Protein AF-A0A519K6U5-F1 (afdb_monomer)

Foldseek 3Di:
DPQWFKFFAWKFKDKDWDDQDDDDLQVVLCVLLVHGDPLDDPQLSQQSNRLSRGCPPHADPQQAEEEEEEQQAPVQLVCVQPVCCVVPVDHGDPSSVVRPPRQVSQVSNSVSRNHPHHGHYFHDNPDRQLVSVQVVSVCCRVVVGFKYKGKYWDAQHPPNVVSCVVVVHDPPPIDMTMMIITIMGTNDPHPDTDDDRDDDPDPVRVVVVVD

Sequence (211 aa):
MSMTEVSIRAIGDYYAPVDDTPPDLRALLTAETGKPVRRIGRFIQSALIGAARCVGSETPPAETAVYMTSRRGDLEVTLEVMEPLFKHGEPPKPLSFINTVSNAACFYVARHFGLHGRSCFLSNTHFSFEAALQLALLDIETGQVRSALVGSVDIATGPLDVHRRRLELEEGTPVAEASHWVWLEAGADGASTLKAVNFFADRAALSVWLA

Nearest PDB structures (foldseek):
  2alm-assembly1_A-2  TM=7.695E-01  e=2.620E-08  Streptococcus pneumoniae
  2rjt-assembly2_C  TM=7.602E-01  e=4.392E-08  Streptococcus pneumoniae
  4v8l-assembly1_C  TM=6.221E-01  e=9.318E-06  Mycolicibacterium smegmatis
  4v8v-assembly1_A  TM=6.221E-01  e=1.131E-05  Mycobacterium tuberculosis
  4v8w-assembly1_D  TM=6.221E-01  e=1.287E-05  Mycobacterium tuberculosis

Radius of gyration: 18.36 Å; Cα contacts (8 Å, |Δi|>4): 399; chains: 1; bounding box: 39×34×55 Å

Mean predicted aligned error: 4.13 Å

Solvent-accessible surface area (backbone atoms only — not comparable to full-atom values): 11762 Å² total; per-residue (Å²): 131,84,77,55,52,37,12,40,70,34,59,20,63,40,78,44,78,45,67,100,63,76,82,80,54,68,67,57,33,23,68,56,64,74,46,85,84,76,99,70,56,67,59,43,45,40,45,42,36,5,46,30,50,24,50,55,91,61,79,72,60,45,57,28,20,37,36,35,19,20,64,78,53,49,55,56,49,38,47,66,39,48,48,45,34,73,77,68,70,41,80,61,54,70,70,55,53,64,52,45,45,60,49,40,43,46,51,52,45,28,60,72,68,57,37,74,31,60,75,45,62,45,69,28,91,67,63,28,51,56,55,43,50,39,51,53,49,52,34,36,50,71,64,77,35,57,31,34,41,38,31,34,39,51,67,72,46,80,61,60,73,59,38,31,56,77,68,74,45,61,88,88,60,87,47,49,28,38,9,43,26,38,33,38,29,55,70,49,98,40,98,43,67,64,88,79,75,84,87,61,97,46,72,67,58,43,54,64,74,76,104

Structure (mmCIF, N/CA/C/O backbone):
data_AF-A0A519K6U5-F1
#
_entry.id   AF-A0A519K6U5-F1
#
loop_
_atom_site.group_PDB
_atom_site.id
_atom_site.type_symbol
_atom_site.label_atom_id
_atom_site.label_alt_id
_atom_site.label_comp_id
_atom_site.label_asym_id
_atom_site.label_entity_id
_atom_site.label_seq_id
_atom_site.pdbx_PDB_ins_code
_atom_site.Cartn_x
_atom_site.Cartn_y
_atom_site.Cartn_z
_atom_site.occupancy
_atom_site.B_iso_or_equiv
_atom_site.auth_seq_id
_atom_site.auth_comp_id
_atom_site.auth_asym_id
_atom_site.auth_atom_id
_atom_site.pdbx_PDB_model_num
ATOM 1 N N . MET A 1 1 ? -5.791 8.847 31.255 1.00 52.12 1 MET A N 1
ATOM 2 C CA . MET A 1 1 ? -6.520 8.694 29.979 1.00 52.12 1 MET A CA 1
ATOM 3 C C . MET A 1 1 ? -6.651 7.203 29.731 1.00 52.12 1 MET A C 1
ATOM 5 O O . MET A 1 1 ? -5.644 6.521 29.841 1.00 52.12 1 MET A O 1
ATOM 9 N N . SER A 1 2 ? -7.860 6.682 29.523 1.00 60.09 2 SER A N 1
ATOM 10 C CA . SER A 1 2 ? -8.031 5.295 29.064 1.00 60.09 2 SER A CA 1
ATOM 11 C C . SER A 1 2 ? -7.484 5.220 27.636 1.00 60.09 2 SER A C 1
ATOM 13 O O . SER A 1 2 ? -7.814 6.094 26.837 1.00 60.09 2 SER A O 1
ATOM 15 N N . MET A 1 3 ? -6.587 4.269 27.351 1.00 69.25 3 MET A N 1
ATOM 16 C CA . MET A 1 3 ? -6.099 4.045 25.986 1.00 69.25 3 MET A CA 1
ATOM 17 C C . MET A 1 3 ? -7.276 3.588 25.128 1.00 69.25 3 MET A C 1
ATOM 19 O O . MET A 1 3 ? -7.987 2.656 25.503 1.00 69.25 3 MET A O 1
ATOM 23 N N . THR A 1 4 ? -7.500 4.282 24.016 1.00 83.06 4 THR A N 1
ATOM 24 C CA . THR A 1 4 ? -8.535 3.926 23.048 1.00 83.06 4 THR A CA 1
ATOM 25 C C . THR A 1 4 ? -8.182 2.582 22.423 1.00 83.06 4 THR A C 1
ATOM 27 O O . THR A 1 4 ? -7.100 2.439 21.863 1.00 83.06 4 THR A O 1
ATOM 30 N N . GLU A 1 5 ? -9.079 1.602 22.513 1.00 89.75 5 GLU A N 1
ATOM 31 C CA . GLU A 1 5 ? -8.883 0.314 21.847 1.00 89.75 5 GLU A CA 1
ATOM 32 C C . GLU A 1 5 ? -8.858 0.500 20.324 1.00 89.75 5 GLU A C 1
ATOM 34 O O . GLU A 1 5 ? -9.678 1.236 19.766 1.00 89.75 5 GLU A O 1
ATOM 39 N N . VAL A 1 6 ? -7.905 -0.155 19.659 1.00 95.25 6 VAL A N 1
ATOM 40 C CA . VAL A 1 6 ? -7.742 -0.099 18.204 1.00 95.25 6 VAL A CA 1
ATOM 41 C C . VAL A 1 6 ? -8.121 -1.440 17.605 1.00 95.25 6 VAL A C 1
ATOM 43 O O . VAL A 1 6 ? -7.453 -2.453 17.823 1.00 95.25 6 VAL A O 1
ATOM 46 N N . SER A 1 7 ? -9.188 -1.436 16.821 1.00 95.62 7 SER A N 1
ATOM 47 C CA . SER A 1 7 ? -9.740 -2.627 16.192 1.00 95.62 7 SER A CA 1
ATOM 48 C C . SER A 1 7 ? -9.271 -2.750 14.754 1.00 95.62 7 SER A C 1
ATOM 50 O O . SER A 1 7 ? -9.189 -1.760 14.028 1.00 95.62 7 SER A O 1
ATOM 52 N N . ILE A 1 8 ? -8.985 -3.979 14.334 1.00 95.88 8 ILE A N 1
ATOM 53 C CA . ILE A 1 8 ? -8.755 -4.316 12.932 1.00 95.88 8 ILE A CA 1
ATOM 54 C C . ILE A 1 8 ? -10.130 -4.534 12.307 1.00 95.88 8 ILE A C 1
ATOM 56 O O . ILE A 1 8 ? -10.790 -5.542 12.568 1.00 95.88 8 ILE A O 1
ATOM 60 N N . ARG A 1 9 ? -10.567 -3.559 11.512 1.00 95.31 9 ARG A N 1
ATOM 61 C CA . ARG A 1 9 ? -11.853 -3.581 10.815 1.00 95.31 9 ARG A CA 1
ATOM 62 C C . ARG A 1 9 ? -11.830 -4.570 9.659 1.00 95.31 9 ARG A C 1
ATOM 64 O O . ARG A 1 9 ? -12.737 -5.384 9.531 1.00 95.31 9 ARG A O 1
ATOM 71 N N . ALA A 1 10 ? -10.780 -4.502 8.848 1.00 95.81 10 ALA A N 1
ATOM 72 C CA . ALA A 1 10 ? -10.608 -5.359 7.689 1.00 95.81 10 ALA A CA 1
ATOM 73 C C . ALA A 1 10 ? -9.131 -5.509 7.318 1.00 95.81 10 ALA A C 1
ATOM 75 O O . ALA A 1 10 ? -8.277 -4.711 7.716 1.00 95.81 10 ALA A O 1
ATOM 76 N N . ILE A 1 11 ? -8.851 -6.545 6.536 1.00 96.69 11 ILE A N 1
ATOM 77 C CA . ILE A 1 11 ? -7.566 -6.780 5.888 1.00 96.69 11 ILE A CA 1
ATOM 78 C C . ILE A 1 11 ? -7.825 -7.117 4.426 1.00 96.69 11 ILE A C 1
ATOM 80 O O . ILE A 1 11 ? -8.863 -7.687 4.091 1.00 96.69 11 ILE A O 1
ATOM 84 N N . GLY A 1 12 ? -6.878 -6.797 3.557 1.00 97.38 12 GLY A N 1
ATOM 85 C CA . GLY A 1 12 ? -6.967 -7.188 2.160 1.00 97.38 12 GLY A CA 1
ATOM 86 C C . GLY A 1 12 ? -5.617 -7.160 1.485 1.00 97.38 12 GLY A C 1
ATOM 87 O O . GLY A 1 12 ? -4.712 -6.421 1.886 1.00 97.38 12 GLY A O 1
ATOM 88 N N . ASP A 1 13 ? -5.486 -7.992 0.462 1.00 97.69 13 ASP A N 1
ATOM 89 C CA . ASP A 1 13 ? -4.228 -8.153 -0.231 1.00 97.69 13 ASP A CA 1
ATOM 90 C C . ASP A 1 13 ? -4.364 -8.390 -1.733 1.00 97.69 13 ASP A C 1
ATOM 92 O O . ASP A 1 13 ? -5.369 -8.858 -2.275 1.00 97.69 13 ASP A O 1
ATOM 96 N N . TYR A 1 14 ? -3.280 -8.053 -2.409 1.00 98.06 14 TYR A N 1
ATOM 97 C CA . TYR A 1 14 ? -2.972 -8.451 -3.760 1.00 98.06 14 TYR A CA 1
ATOM 98 C C . TYR A 1 14 ? -1.571 -9.040 -3.774 1.00 98.06 14 TYR A C 1
ATOM 100 O O . TYR A 1 14 ? -0.653 -8.485 -3.173 1.00 98.06 14 TYR A O 1
ATOM 108 N N . TYR A 1 15 ? -1.421 -10.146 -4.488 1.00 97.44 15 TYR A N 1
ATOM 109 C CA . TYR A 1 15 ? -0.158 -10.824 -4.702 1.00 97.44 15 TYR A CA 1
ATOM 110 C C . TYR A 1 15 ? -0.147 -11.378 -6.121 1.00 97.44 15 TYR A C 1
ATOM 112 O O . TYR A 1 15 ? -1.112 -12.023 -6.544 1.00 97.44 15 TYR A O 1
ATOM 120 N N . ALA A 1 16 ? 0.954 -11.162 -6.833 1.00 96.06 16 ALA A N 1
ATOM 121 C CA . ALA A 1 16 ? 1.201 -11.821 -8.102 1.00 96.06 16 ALA A CA 1
ATOM 122 C C . ALA A 1 16 ? 2.685 -12.171 -8.250 1.00 96.06 16 ALA A C 1
ATOM 124 O O . ALA A 1 16 ? 3.534 -11.285 -8.107 1.00 96.06 16 ALA A O 1
ATOM 125 N N . PRO A 1 17 ? 3.024 -13.434 -8.570 1.00 95.25 17 PRO A N 1
ATOM 126 C CA . PRO A 1 17 ? 4.374 -13.769 -8.999 1.00 95.25 17 PRO A CA 1
ATOM 127 C C . PRO A 1 17 ? 4.697 -13.029 -10.302 1.00 95.25 17 PRO A C 1
ATOM 129 O O . PRO A 1 17 ? 3.817 -12.800 -11.134 1.00 95.25 17 PRO A O 1
ATOM 132 N N . VAL A 1 18 ? 5.960 -12.639 -10.466 1.00 94.31 18 VAL A N 1
ATOM 133 C CA . VAL A 1 18 ? 6.428 -11.913 -11.648 1.00 94.31 18 VAL A CA 1
ATOM 134 C C . VAL A 1 18 ? 7.520 -12.717 -12.338 1.00 94.31 18 VAL A C 1
ATOM 136 O O . VAL A 1 18 ? 8.630 -12.863 -11.821 1.00 94.31 18 VAL A O 1
ATOM 139 N N . ASP A 1 19 ? 7.178 -13.200 -13.529 1.00 88.00 19 ASP A N 1
ATOM 140 C CA . ASP A 1 19 ? 8.107 -13.768 -14.503 1.00 88.00 19 ASP A CA 1
ATOM 141 C C . ASP A 1 19 ? 8.638 -12.643 -15.422 1.00 88.00 19 ASP A C 1
ATOM 143 O O . ASP A 1 19 ? 8.641 -11.471 -15.050 1.00 88.00 19 ASP A O 1
ATOM 147 N N . ASP A 1 20 ? 9.074 -12.945 -16.647 1.00 81.8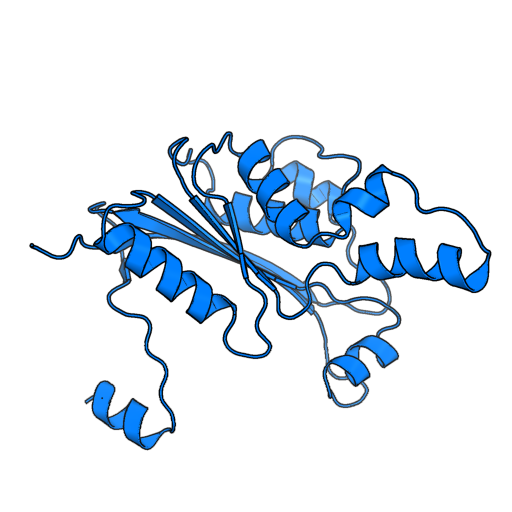8 20 ASP A N 1
ATOM 148 C CA . ASP A 1 20 ? 9.693 -11.945 -17.536 1.00 81.88 20 ASP A CA 1
ATOM 149 C C . ASP A 1 20 ? 8.782 -10.761 -17.895 1.00 81.88 20 ASP A C 1
ATOM 151 O O . ASP A 1 20 ? 9.263 -9.658 -18.162 1.00 81.88 20 ASP A O 1
ATOM 155 N N . THR A 1 21 ? 7.463 -10.974 -17.907 1.00 86.25 21 THR A N 1
ATOM 156 C CA . THR A 1 21 ? 6.478 -9.928 -18.203 1.00 86.25 21 THR A CA 1
ATOM 157 C C . THR A 1 21 ? 5.674 -9.597 -16.948 1.00 86.25 21 THR A C 1
ATOM 159 O O . THR A 1 21 ? 5.012 -10.487 -16.411 1.00 86.25 21 THR A O 1
ATOM 162 N N . PRO A 1 22 ? 5.675 -8.332 -16.489 1.00 88.62 22 PRO A N 1
ATOM 163 C CA . PRO A 1 22 ? 4.814 -7.911 -15.394 1.00 88.62 22 PRO A CA 1
ATOM 164 C C . PRO A 1 22 ? 3.323 -8.120 -15.704 1.00 88.62 22 PRO A C 1
ATOM 166 O O . PRO A 1 22 ? 2.915 -7.979 -16.861 1.00 88.62 22 PRO A O 1
ATOM 169 N N . PRO A 1 23 ? 2.487 -8.404 -14.692 1.00 90.69 23 PRO A N 1
ATOM 170 C CA . PRO A 1 23 ? 1.051 -8.584 -14.889 1.00 90.69 23 PRO A CA 1
ATOM 171 C C . PRO A 1 23 ? 0.367 -7.290 -15.371 1.00 90.69 23 PRO A C 1
ATOM 173 O O . PRO A 1 23 ? 0.688 -6.186 -14.927 1.00 90.69 23 PRO A O 1
ATOM 176 N N . ASP A 1 24 ? -0.622 -7.420 -16.265 1.00 93.62 24 ASP A N 1
ATOM 177 C CA . ASP A 1 24 ? -1.497 -6.302 -16.646 1.00 93.62 24 ASP A CA 1
ATOM 178 C C . ASP A 1 24 ? -2.638 -6.157 -15.633 1.00 93.62 24 ASP A C 1
ATOM 180 O O . ASP A 1 24 ? -3.591 -6.939 -15.613 1.00 93.62 24 ASP A O 1
ATOM 184 N N . LEU A 1 25 ? -2.561 -5.115 -14.807 1.00 95.62 25 LEU A N 1
ATOM 185 C CA . LEU A 1 25 ? -3.509 -4.899 -13.717 1.00 95.62 25 LEU A CA 1
ATOM 186 C C . LEU A 1 25 ? -4.766 -4.141 -14.130 1.00 95.62 25 LEU A C 1
ATOM 188 O O . LEU A 1 25 ? -5.645 -3.947 -13.298 1.00 95.62 25 LEU A O 1
ATOM 192 N N . ARG A 1 26 ? -4.906 -3.688 -15.382 1.00 95.62 26 ARG A N 1
ATOM 193 C CA . ARG A 1 26 ? -6.014 -2.787 -15.767 1.00 95.62 26 ARG A CA 1
ATOM 194 C C . ARG A 1 26 ? -7.391 -3.427 -15.604 1.00 95.62 26 ARG A C 1
ATOM 196 O O . ARG A 1 26 ? -8.323 -2.771 -15.129 1.00 95.62 26 ARG A O 1
ATOM 203 N N . ALA A 1 27 ? -7.521 -4.685 -16.023 1.00 96.06 27 ALA A N 1
ATOM 204 C CA . ALA A 1 27 ? -8.773 -5.428 -15.912 1.00 96.06 27 ALA A CA 1
ATOM 205 C C . ALA A 1 27 ? -9.114 -5.691 -14.441 1.00 96.06 27 ALA A C 1
ATOM 207 O O . ALA A 1 27 ? -10.229 -5.393 -14.014 1.00 96.06 27 ALA A O 1
ATOM 208 N N . LEU A 1 28 ? -8.127 -6.150 -13.665 1.00 97.25 28 LEU A N 1
ATOM 209 C CA . LEU A 1 28 ? -8.282 -6.400 -12.236 1.00 97.25 28 LEU A CA 1
ATOM 210 C C . LEU A 1 28 ? -8.644 -5.119 -11.481 1.00 97.25 28 LEU A C 1
ATOM 212 O O . LEU A 1 28 ? -9.641 -5.078 -10.775 1.00 97.25 28 LEU A O 1
ATOM 216 N N . LEU A 1 29 ? -7.905 -4.037 -11.708 1.00 97.62 29 LEU A N 1
ATOM 217 C CA . LEU A 1 29 ? -8.179 -2.730 -11.126 1.00 97.62 29 LEU A CA 1
ATOM 218 C C . LEU A 1 29 ? -9.611 -2.280 -11.399 1.00 97.62 29 LEU A C 1
ATOM 220 O O . LEU A 1 29 ? -10.279 -1.796 -10.494 1.00 97.62 29 LEU A O 1
ATOM 224 N N . THR A 1 30 ? -10.092 -2.436 -12.633 1.00 97.25 30 THR A N 1
ATOM 225 C CA . THR A 1 30 ? -11.464 -2.048 -12.987 1.00 97.25 30 THR A CA 1
ATOM 226 C C . THR A 1 30 ? -12.495 -2.895 -12.243 1.00 97.25 30 THR A C 1
ATOM 228 O O . THR A 1 30 ? -13.504 -2.349 -11.804 1.00 97.25 30 THR A O 1
ATOM 231 N N . ALA A 1 31 ? -12.241 -4.196 -12.079 1.00 97.19 31 ALA A N 1
ATOM 232 C CA . ALA A 1 31 ? -13.117 -5.087 -11.325 1.00 97.19 31 ALA A CA 1
ATOM 233 C C . ALA A 1 31 ? -13.183 -4.704 -9.836 1.00 97.19 31 ALA A C 1
ATOM 235 O O . ALA A 1 31 ? -14.271 -4.637 -9.278 1.00 97.19 31 ALA A O 1
ATOM 236 N N . GLU A 1 32 ? -12.039 -4.385 -9.228 1.00 97.00 32 GLU A N 1
ATOM 237 C CA . GLU A 1 32 ? -11.930 -4.106 -7.787 1.00 97.00 32 GLU A CA 1
ATOM 238 C C . GLU A 1 32 ? -12.388 -2.684 -7.426 1.00 97.00 32 GLU A C 1
ATOM 240 O O . GLU A 1 32 ? -12.976 -2.452 -6.379 1.00 97.00 32 GLU A O 1
ATOM 245 N N . THR A 1 33 ? -12.157 -1.708 -8.310 1.00 94.94 33 THR A N 1
ATOM 246 C CA . THR A 1 33 ? -12.496 -0.290 -8.063 1.00 94.94 33 THR A CA 1
ATOM 247 C C . THR A 1 33 ? -13.827 0.143 -8.685 1.00 94.94 33 THR A C 1
ATOM 249 O O . THR A 1 33 ? -14.234 1.302 -8.551 1.00 94.94 33 THR A O 1
ATOM 252 N N . GLY A 1 34 ? -14.483 -0.746 -9.439 1.00 93.81 34 GLY A N 1
ATOM 253 C CA . GLY A 1 34 ? -15.745 -0.503 -10.146 1.00 93.81 34 GLY A CA 1
ATOM 254 C C . GLY A 1 34 ? -15.666 0.478 -11.324 1.00 93.81 34 GLY A C 1
ATOM 255 O O . GLY A 1 34 ? -16.660 0.685 -12.022 1.00 93.81 34 GLY A O 1
ATOM 256 N N . LYS A 1 35 ? -14.510 1.107 -11.575 1.00 90.88 35 LYS A N 1
ATOM 257 C CA . LYS A 1 35 ? -14.320 2.060 -12.677 1.00 90.88 35 LYS A CA 1
ATOM 258 C C . LYS A 1 35 ? -12.887 2.038 -13.207 1.00 90.88 35 LYS A C 1
ATOM 260 O O . LYS A 1 35 ? -11.949 1.881 -12.434 1.00 90.88 35 LYS A O 1
ATOM 265 N N . PRO A 1 36 ? -12.669 2.288 -14.507 1.00 89.69 36 PRO A N 1
ATOM 266 C CA . PRO A 1 36 ? -11.318 2.390 -15.037 1.00 89.69 36 PRO A CA 1
ATOM 267 C C . PRO A 1 36 ? -10.567 3.575 -14.420 1.00 89.69 36 PRO A C 1
ATOM 269 O O . PRO A 1 36 ? -10.996 4.725 -14.549 1.00 89.69 36 PRO A O 1
ATOM 272 N N . VAL A 1 37 ? -9.402 3.315 -13.829 1.00 90.12 37 VAL A N 1
ATOM 273 C CA . VAL A 1 37 ? -8.458 4.363 -13.420 1.00 90.12 37 VAL A CA 1
ATOM 274 C C . VAL A 1 37 ? -7.356 4.449 -14.468 1.00 90.12 37 VAL A C 1
ATOM 276 O O . VAL A 1 37 ? -6.679 3.471 -14.778 1.00 90.12 37 VAL A O 1
ATOM 279 N N . ARG A 1 38 ? -7.216 5.625 -15.085 1.00 87.94 38 ARG A N 1
ATOM 280 C CA . ARG A 1 38 ? -6.307 5.844 -16.217 1.00 87.94 38 ARG A CA 1
ATOM 281 C C . ARG A 1 38 ? -5.116 6.695 -15.802 1.00 87.94 38 ARG A C 1
ATOM 283 O O . ARG A 1 38 ? -5.217 7.506 -14.889 1.00 87.94 38 ARG A O 1
ATOM 290 N N . ARG A 1 39 ? -4.043 6.590 -16.590 1.00 87.44 39 ARG A N 1
ATOM 291 C CA . ARG A 1 39 ? -2.830 7.419 -16.485 1.00 87.44 39 ARG A CA 1
ATOM 292 C C . ARG A 1 39 ? -2.086 7.265 -15.148 1.00 87.44 39 ARG A C 1
ATOM 294 O O . ARG A 1 39 ? -1.569 8.237 -14.607 1.00 87.44 39 ARG A O 1
ATOM 301 N N . ILE A 1 40 ? -2.044 6.034 -14.649 1.00 93.25 40 ILE A N 1
ATOM 302 C CA . ILE A 1 40 ? -1.296 5.625 -13.459 1.00 93.25 40 ILE A CA 1
ATOM 303 C C . ILE A 1 40 ? -0.454 4.388 -13.783 1.00 93.25 40 ILE A C 1
ATOM 305 O O . ILE A 1 40 ? -0.859 3.583 -14.628 1.00 93.25 40 ILE A O 1
ATOM 309 N N . GLY A 1 41 ? 0.704 4.274 -13.131 1.00 94.19 41 GLY A N 1
ATOM 310 C CA . GLY A 1 41 ? 1.609 3.128 -13.238 1.00 94.19 41 GLY A CA 1
ATOM 311 C C . GLY A 1 41 ? 1.195 1.962 -12.340 1.00 94.19 41 GLY A C 1
ATOM 312 O O . GLY A 1 41 ? 0.279 2.088 -11.520 1.00 94.19 41 GLY A O 1
ATOM 313 N N . ARG A 1 42 ? 1.883 0.828 -12.489 1.00 95.19 42 ARG A N 1
ATOM 314 C CA . ARG A 1 42 ? 1.530 -0.444 -11.846 1.00 95.19 42 ARG A CA 1
ATOM 315 C C . ARG A 1 42 ? 1.592 -0.378 -10.320 1.00 95.19 42 ARG A C 1
ATOM 317 O O . ARG A 1 42 ? 0.710 -0.912 -9.665 1.00 95.19 42 ARG A O 1
ATOM 324 N N . PHE A 1 43 ? 2.527 0.383 -9.749 1.00 96.88 43 PHE A N 1
ATOM 325 C CA . PHE A 1 43 ? 2.610 0.607 -8.300 1.00 96.88 43 PHE A CA 1
ATOM 326 C C . PHE A 1 43 ? 1.313 1.195 -7.718 1.00 96.88 43 PHE A C 1
ATOM 328 O O . PHE A 1 43 ? 0.756 0.681 -6.748 1.00 96.88 43 PHE A O 1
ATOM 335 N N . ILE A 1 44 ? 0.782 2.244 -8.355 1.00 97.25 44 ILE A N 1
ATOM 336 C CA . ILE A 1 44 ? -0.479 2.882 -7.952 1.00 97.25 44 ILE A CA 1
ATOM 337 C C . ILE A 1 44 ? -1.668 1.945 -8.207 1.00 97.25 44 ILE A C 1
ATOM 339 O O . ILE A 1 44 ? -2.611 1.922 -7.419 1.00 97.25 44 ILE A O 1
ATOM 343 N N . GLN A 1 45 ? -1.636 1.163 -9.291 1.00 97.50 45 GLN A N 1
ATOM 344 C CA . GLN A 1 45 ? -2.673 0.165 -9.570 1.00 97.50 45 GLN A CA 1
ATOM 345 C C . GLN A 1 45 ? -2.717 -0.905 -8.470 1.00 97.50 45 GLN A C 1
ATOM 347 O O . GLN A 1 45 ? -3.793 -1.152 -7.929 1.00 97.50 45 GLN A O 1
ATOM 352 N N . SER A 1 46 ? -1.567 -1.466 -8.085 1.00 97.81 46 SER A N 1
ATOM 353 C CA . SER A 1 46 ? -1.445 -2.437 -6.992 1.00 97.81 46 SER A CA 1
ATOM 354 C C . SER A 1 46 ? -1.942 -1.857 -5.671 1.00 97.81 46 SER A C 1
ATOM 356 O O . SER A 1 46 ? -2.730 -2.504 -4.987 1.00 97.81 46 SER A O 1
ATOM 358 N N . ALA A 1 47 ? -1.563 -0.613 -5.351 1.00 98.19 47 ALA A N 1
ATOM 359 C CA . ALA A 1 47 ? -2.041 0.087 -4.160 1.00 98.19 47 ALA A CA 1
ATOM 360 C C . ALA A 1 47 ? -3.574 0.200 -4.117 1.00 98.19 47 ALA A C 1
ATOM 362 O O . ALA A 1 47 ? -4.183 -0.077 -3.086 1.00 98.19 47 ALA A O 1
ATOM 363 N N . LEU A 1 48 ? -4.199 0.582 -5.236 1.00 98.31 48 LEU A N 1
ATOM 364 C CA . LEU A 1 48 ? -5.655 0.691 -5.343 1.00 98.31 48 LEU A CA 1
ATOM 365 C C . LEU A 1 48 ? -6.350 -0.667 -5.247 1.00 98.31 48 LEU A C 1
ATOM 367 O O . LEU A 1 48 ? -7.368 -0.761 -4.573 1.00 98.31 48 LEU A O 1
ATOM 371 N N . ILE A 1 49 ? -5.807 -1.705 -5.888 1.00 98.50 49 ILE A N 1
ATOM 372 C CA . ILE A 1 49 ? -6.352 -3.067 -5.820 1.00 98.50 49 ILE A CA 1
ATOM 373 C C . ILE A 1 49 ? -6.318 -3.578 -4.376 1.00 98.50 49 ILE A C 1
ATOM 375 O O . ILE A 1 49 ? -7.348 -4.004 -3.858 1.00 98.50 49 ILE A O 1
ATOM 379 N N . GLY A 1 50 ? -5.160 -3.512 -3.710 1.00 98.50 50 GLY A N 1
ATOM 380 C CA . GLY A 1 50 ? -5.019 -3.985 -2.331 1.00 98.50 50 GLY A CA 1
ATOM 381 C C . GLY A 1 50 ? -5.924 -3.220 -1.362 1.00 98.50 50 GLY A C 1
ATOM 382 O O . GLY A 1 50 ? -6.616 -3.830 -0.545 1.00 98.50 50 GLY A O 1
ATOM 383 N N . ALA A 1 51 ? -5.991 -1.892 -1.496 1.00 98.44 51 ALA A N 1
ATOM 384 C CA . ALA A 1 51 ? -6.860 -1.069 -0.662 1.00 98.44 51 ALA A CA 1
ATOM 385 C C . ALA A 1 51 ? -8.349 -1.349 -0.928 1.00 98.44 51 ALA A C 1
ATOM 387 O O . ALA A 1 51 ? -9.121 -1.441 0.021 1.00 98.44 51 ALA A O 1
ATOM 388 N N . ALA A 1 52 ? -8.754 -1.534 -2.190 1.00 98.38 52 ALA A N 1
ATOM 389 C CA . ALA A 1 52 ? -10.132 -1.876 -2.553 1.00 98.38 52 ALA A CA 1
ATOM 390 C C . ALA A 1 52 ? -10.552 -3.231 -1.989 1.00 98.38 52 ALA A C 1
ATOM 392 O O . ALA A 1 52 ? -11.641 -3.342 -1.436 1.00 98.38 52 ALA A O 1
ATOM 393 N N . ARG A 1 53 ? -9.669 -4.232 -2.026 1.00 98.38 53 ARG A N 1
ATOM 394 C CA . ARG A 1 53 ? -9.929 -5.536 -1.400 1.00 98.38 53 ARG A CA 1
ATOM 395 C C . ARG A 1 53 ? -10.037 -5.458 0.117 1.00 98.38 53 ARG A C 1
ATOM 397 O O . ARG A 1 53 ? -10.848 -6.169 0.694 1.00 98.38 53 ARG A O 1
ATOM 404 N N . CYS A 1 54 ? -9.237 -4.600 0.749 1.00 98.06 54 CYS A N 1
ATOM 405 C CA . CYS A 1 54 ? -9.298 -4.373 2.192 1.00 98.06 54 CYS A CA 1
ATOM 406 C C . CYS A 1 54 ? -10.601 -3.682 2.604 1.00 98.06 54 CYS A C 1
ATOM 408 O O . CYS A 1 54 ? -11.262 -4.117 3.538 1.00 98.06 54 CYS A O 1
ATOM 410 N N . VAL A 1 55 ? -11.001 -2.634 1.885 1.00 97.38 55 VAL A N 1
ATOM 411 C CA . VAL A 1 55 ? -12.247 -1.900 2.156 1.00 97.38 55 VAL A CA 1
ATOM 412 C C . VAL A 1 55 ? -13.488 -2.719 1.770 1.00 97.38 55 VAL A C 1
ATOM 414 O O . VAL A 1 55 ? -14.536 -2.611 2.407 1.00 97.38 55 VAL A O 1
ATOM 417 N N . GLY A 1 56 ? -13.389 -3.552 0.733 1.00 96.56 56 GLY A N 1
ATOM 418 C CA . GLY A 1 56 ? -14.492 -4.354 0.222 1.00 96.56 56 GLY A CA 1
ATOM 419 C C . GLY A 1 56 ? -15.660 -3.485 -0.249 1.00 96.56 56 GLY A C 1
ATOM 420 O O . GLY A 1 56 ? -15.487 -2.524 -0.995 1.00 96.56 56 GLY A O 1
ATOM 421 N N . SER A 1 57 ? -16.873 -3.828 0.188 1.00 94.50 57 SER A N 1
ATOM 422 C CA . SER A 1 57 ? -18.091 -3.063 -0.114 1.00 94.50 57 SER A CA 1
ATOM 423 C C . SER A 1 57 ? -18.378 -1.935 0.882 1.00 94.50 57 SER A C 1
ATOM 425 O O . SER A 1 57 ? -19.408 -1.270 0.765 1.00 94.50 57 SER A O 1
ATOM 427 N N . GLU A 1 58 ? -17.540 -1.763 1.904 1.00 94.31 58 GLU A N 1
ATOM 428 C CA . GLU A 1 58 ? -17.734 -0.732 2.918 1.00 94.31 58 GLU A CA 1
ATOM 429 C C . GLU A 1 58 ? -17.265 0.642 2.419 1.00 94.31 58 GLU A C 1
ATOM 431 O O . GLU A 1 58 ? -16.685 0.796 1.346 1.00 94.31 58 GLU A O 1
ATOM 436 N N . THR A 1 59 ? -17.559 1.685 3.190 1.00 95.06 59 THR A N 1
ATOM 437 C CA . THR A 1 59 ? -17.094 3.045 2.906 1.00 95.06 59 THR A CA 1
ATOM 438 C C . THR A 1 59 ? -16.358 3.561 4.134 1.00 95.06 59 THR A C 1
ATOM 440 O O . THR A 1 59 ? -17.006 3.778 5.162 1.00 95.06 59 THR A O 1
ATOM 443 N N . PRO A 1 60 ? -15.030 3.756 4.060 1.00 96.62 60 PRO A N 1
ATOM 444 C CA . PRO A 1 60 ? -14.285 4.327 5.167 1.00 96.62 60 PRO A CA 1
ATOM 445 C C . PRO A 1 60 ? -14.780 5.749 5.461 1.00 96.62 60 PRO A C 1
ATOM 447 O O . PRO A 1 60 ? -15.168 6.465 4.530 1.00 96.62 60 PRO A O 1
ATOM 450 N N . PRO A 1 61 ? -14.768 6.192 6.729 1.00 97.31 61 PRO A N 1
ATOM 451 C CA . PRO A 1 61 ? -15.008 7.589 7.063 1.00 97.31 61 PRO A CA 1
ATOM 452 C C . PRO A 1 61 ? -14.138 8.533 6.223 1.00 97.31 61 PRO A C 1
ATOM 454 O O . PRO A 1 61 ? -12.968 8.261 5.974 1.00 97.31 61 PRO A O 1
ATOM 457 N N . ALA A 1 62 ? -14.669 9.696 5.839 1.00 98.00 62 ALA A N 1
ATOM 458 C CA . ALA A 1 62 ? -13.903 10.663 5.047 1.00 98.00 62 ALA A CA 1
ATOM 459 C C . ALA A 1 62 ? -12.599 11.102 5.749 1.00 98.00 62 ALA A C 1
ATOM 461 O O . ALA A 1 62 ? -11.606 11.382 5.095 1.00 98.00 62 ALA A O 1
ATOM 462 N N . GLU A 1 63 ? -12.560 11.098 7.082 1.00 98.06 63 GLU A N 1
ATOM 463 C CA . GLU A 1 63 ? -11.367 11.439 7.870 1.00 98.06 63 GLU A CA 1
ATOM 464 C C . GLU A 1 63 ? -10.380 10.269 8.051 1.00 98.06 63 GLU A C 1
ATOM 466 O O . GLU A 1 63 ? -9.397 10.402 8.783 1.00 98.06 63 GLU A O 1
ATOM 471 N N . THR A 1 64 ? -10.616 9.112 7.417 1.00 98.56 64 THR A N 1
ATOM 472 C CA . THR A 1 64 ? -9.692 7.973 7.472 1.00 98.56 64 THR A CA 1
ATOM 473 C C . THR A 1 64 ? -8.330 8.378 6.920 1.00 98.56 64 THR A C 1
ATOM 475 O O . THR A 1 64 ? -8.197 8.828 5.780 1.00 98.56 64 THR A O 1
ATOM 478 N N . ALA A 1 65 ? -7.304 8.212 7.748 1.00 98.56 65 ALA A N 1
ATOM 479 C CA . ALA A 1 65 ? -5.929 8.469 7.367 1.00 98.56 65 ALA A CA 1
ATOM 480 C C . ALA A 1 65 ? -5.385 7.356 6.459 1.00 98.56 65 ALA A C 1
ATOM 482 O O . ALA A 1 65 ? -5.807 6.207 6.546 1.00 98.56 65 ALA A O 1
ATOM 483 N N . VAL A 1 66 ? -4.418 7.683 5.607 1.00 98.69 66 VAL A N 1
ATOM 484 C CA . VAL A 1 66 ? -3.708 6.747 4.731 1.00 98.69 66 VAL A CA 1
ATOM 485 C C . VAL A 1 66 ? -2.233 6.749 5.114 1.00 98.69 66 VAL A C 1
ATOM 487 O O . VAL A 1 66 ? -1.539 7.750 4.922 1.00 98.69 66 VAL A O 1
ATOM 490 N N . TYR A 1 67 ? -1.744 5.620 5.618 1.00 98.44 67 TYR A N 1
ATOM 491 C CA . TYR A 1 67 ? -0.328 5.374 5.882 1.00 98.44 67 TYR A CA 1
ATOM 492 C C . TYR A 1 67 ? 0.143 4.285 4.928 1.00 98.44 67 TYR A C 1
ATOM 494 O O . TYR A 1 67 ? -0.158 3.112 5.117 1.00 98.44 67 TYR A O 1
ATOM 502 N N . MET A 1 68 ? 0.857 4.661 3.876 1.00 97.94 68 MET A N 1
ATOM 503 C CA . MET A 1 68 ? 1.387 3.699 2.911 1.00 97.94 68 MET A CA 1
ATOM 504 C C . MET A 1 68 ? 2.883 3.530 3.099 1.00 97.94 68 MET A C 1
ATOM 506 O O . MET A 1 68 ? 3.587 4.462 3.489 1.00 97.94 68 MET A O 1
ATOM 510 N N . THR A 1 69 ? 3.374 2.345 2.774 1.00 97.81 69 THR A N 1
ATOM 511 C CA . THR A 1 69 ? 4.787 2.020 2.840 1.00 97.81 69 THR A CA 1
ATOM 512 C C . THR A 1 69 ? 5.255 1.261 1.615 1.00 97.81 69 THR A C 1
ATOM 514 O O . THR A 1 69 ? 4.470 0.646 0.897 1.00 97.81 69 THR A O 1
ATOM 517 N N . SER A 1 70 ? 6.555 1.343 1.377 1.00 95.38 70 SER A N 1
ATOM 518 C CA . SER A 1 70 ? 7.307 0.503 0.449 1.00 95.38 70 SER A CA 1
ATOM 519 C C . SER A 1 70 ? 8.758 0.535 0.894 1.00 95.38 70 SER A C 1
ATOM 521 O O . SER A 1 70 ? 9.209 1.526 1.481 1.00 95.38 70 SER A O 1
ATOM 523 N N . ARG A 1 71 ? 9.533 -0.500 0.569 1.00 90.56 71 ARG A N 1
ATOM 524 C CA . ARG A 1 71 ? 10.978 -0.449 0.817 1.00 90.56 71 ARG A CA 1
ATOM 525 C C . ARG A 1 71 ? 11.664 0.615 -0.045 1.00 90.56 71 ARG A C 1
ATOM 527 O O . ARG A 1 71 ? 12.628 1.232 0.410 1.00 90.56 71 ARG A O 1
ATOM 534 N N . ARG A 1 72 ? 11.223 0.790 -1.298 1.00 88.12 72 ARG A N 1
ATOM 535 C CA . ARG A 1 72 ? 11.925 1.618 -2.304 1.00 88.12 72 ARG A CA 1
ATOM 536 C C . ARG A 1 72 ? 11.025 2.579 -3.092 1.00 88.12 72 ARG A C 1
ATOM 538 O O . ARG A 1 72 ? 11.549 3.346 -3.894 1.00 88.12 72 ARG A O 1
ATOM 545 N N . GLY A 1 73 ? 9.713 2.566 -2.861 1.00 92.69 73 GLY A N 1
ATOM 546 C CA . GLY A 1 73 ? 8.748 3.347 -3.633 1.00 92.69 73 GLY A CA 1
ATOM 547 C C . GLY A 1 73 ? 8.572 2.826 -5.062 1.00 92.69 73 GLY A C 1
ATOM 548 O O . GLY A 1 73 ? 8.942 1.696 -5.385 1.00 92.69 73 GLY A O 1
ATOM 549 N N . ASP A 1 74 ? 8.010 3.669 -5.929 1.00 94.12 74 ASP A N 1
ATOM 550 C CA . ASP A 1 74 ? 7.778 3.336 -7.335 1.00 94.12 74 ASP A CA 1
ATOM 551 C C . ASP A 1 74 ? 9.076 3.473 -8.153 1.00 94.12 74 ASP A C 1
ATOM 553 O O . ASP A 1 74 ? 9.418 4.524 -8.709 1.00 94.12 74 ASP A O 1
ATOM 557 N N . LEU A 1 75 ? 9.840 2.382 -8.200 1.00 92.81 75 LEU A N 1
ATOM 558 C CA . LEU A 1 75 ? 11.068 2.327 -8.986 1.00 92.81 75 LEU A CA 1
ATOM 559 C C . LEU A 1 75 ? 10.790 2.306 -10.496 1.00 92.81 75 LEU A C 1
ATOM 561 O O . LEU A 1 75 ? 11.619 2.788 -11.264 1.00 92.81 75 LEU A O 1
ATOM 565 N N . GLU A 1 76 ? 9.644 1.778 -10.927 1.00 93.31 76 GLU A N 1
ATOM 566 C CA . GLU A 1 76 ? 9.286 1.681 -12.344 1.00 93.31 76 GLU A CA 1
ATOM 567 C C . GLU A 1 76 ? 9.111 3.072 -12.957 1.00 93.31 76 GLU A C 1
ATOM 569 O O . GLU A 1 76 ? 9.795 3.397 -13.930 1.00 93.31 76 GLU A O 1
ATOM 574 N N . VAL A 1 77 ? 8.289 3.933 -12.346 1.00 94.00 77 VAL A N 1
ATOM 575 C CA . VAL A 1 77 ? 8.115 5.313 -12.834 1.00 94.00 77 VAL A CA 1
ATOM 576 C C . VAL A 1 77 ? 9.402 6.130 -12.692 1.00 94.00 77 VAL A C 1
ATOM 578 O O . VAL A 1 77 ? 9.703 6.980 -13.530 1.00 94.00 77 VAL A O 1
ATOM 581 N N . THR A 1 78 ? 10.208 5.851 -11.663 1.00 93.81 78 THR A N 1
ATOM 582 C CA . THR A 1 78 ? 11.514 6.498 -11.496 1.00 93.81 78 THR A CA 1
ATOM 583 C C . THR A 1 78 ? 12.426 6.180 -12.681 1.00 93.81 78 THR A C 1
ATOM 585 O O . THR A 1 78 ? 13.040 7.090 -13.238 1.00 93.81 78 THR A O 1
ATOM 588 N N . LEU A 1 79 ? 12.493 4.918 -13.115 1.00 93.00 79 LEU A N 1
ATOM 589 C CA . LEU A 1 79 ? 13.270 4.528 -14.295 1.00 93.00 79 LEU A CA 1
ATOM 590 C C . LEU A 1 79 ? 12.676 5.101 -15.589 1.00 93.00 79 LEU A C 1
ATOM 592 O O . LEU A 1 79 ? 13.434 5.614 -16.411 1.00 93.00 79 LEU A O 1
ATOM 596 N N . GLU A 1 80 ? 11.345 5.102 -15.738 1.00 92.50 80 GLU A N 1
ATOM 597 C CA . GLU A 1 80 ? 10.647 5.706 -16.889 1.00 92.50 80 GLU A CA 1
ATOM 598 C C . GLU A 1 80 ? 11.028 7.183 -17.083 1.00 92.50 80 GLU A C 1
ATOM 600 O O . GLU A 1 80 ? 11.146 7.660 -18.211 1.00 92.50 80 GLU A O 1
ATOM 605 N N . VAL A 1 81 ? 11.236 7.911 -15.984 1.00 94.50 81 VAL A N 1
ATOM 606 C CA . VAL A 1 81 ? 11.594 9.335 -15.995 1.00 94.50 81 VAL A CA 1
ATOM 607 C C . VAL A 1 81 ? 13.103 9.540 -16.145 1.00 94.50 81 VAL A C 1
ATOM 609 O O . VAL A 1 81 ? 13.531 10.404 -16.911 1.00 94.50 81 VAL A O 1
ATOM 612 N N . MET A 1 82 ? 13.922 8.776 -15.421 1.00 94.81 82 MET A N 1
ATOM 613 C CA . MET A 1 82 ? 15.373 8.985 -15.382 1.00 94.81 82 MET A CA 1
ATOM 614 C C . MET A 1 82 ? 16.081 8.477 -16.640 1.00 94.81 82 MET A C 1
ATOM 616 O O . MET A 1 82 ? 17.023 9.120 -17.104 1.00 94.81 82 MET A O 1
ATOM 620 N N . GLU A 1 83 ? 15.657 7.351 -17.217 1.00 94.25 83 GLU A N 1
ATOM 621 C CA . GLU A 1 83 ? 16.366 6.783 -18.365 1.00 94.25 83 GLU A CA 1
ATOM 622 C C . GLU A 1 83 ? 16.354 7.694 -19.602 1.00 94.25 83 GLU A C 1
ATOM 624 O O . GLU A 1 83 ? 17.443 7.973 -20.108 1.00 94.25 83 GLU A O 1
ATOM 629 N N . PRO A 1 84 ? 15.209 8.221 -20.080 1.00 94.94 84 PRO A N 1
ATOM 630 C CA . PRO A 1 84 ? 15.200 9.123 -21.232 1.00 94.94 84 PRO A CA 1
ATOM 631 C C . PRO A 1 84 ? 15.917 10.443 -20.946 1.00 94.94 84 PRO A C 1
ATOM 633 O O . PRO A 1 84 ? 16.637 10.957 -21.805 1.00 94.94 84 PRO A O 1
ATOM 636 N N . LEU A 1 85 ? 15.792 10.955 -19.717 1.00 95.69 85 LEU A N 1
ATOM 637 C CA . LEU A 1 85 ? 16.462 12.181 -19.293 1.00 95.69 85 LEU A CA 1
ATOM 638 C C . LEU A 1 85 ? 17.982 12.067 -19.428 1.00 95.69 85 LEU A C 1
ATOM 640 O O . LEU A 1 85 ? 18.613 12.943 -20.016 1.00 95.69 85 LEU A O 1
ATOM 644 N N . PHE A 1 86 ? 18.572 10.980 -18.926 1.00 95.94 86 PHE A N 1
ATOM 645 C CA . PHE A 1 86 ? 20.027 10.816 -18.934 1.00 95.94 86 PHE A CA 1
ATOM 646 C C . PHE A 1 86 ? 20.577 10.200 -20.224 1.00 95.94 86 PHE A C 1
ATOM 648 O O . PHE A 1 86 ? 21.680 10.557 -20.633 1.00 95.94 86 PHE A O 1
ATOM 655 N N . LYS A 1 87 ? 19.847 9.285 -20.877 1.00 95.44 87 LYS A N 1
ATOM 656 C CA . LYS A 1 87 ? 20.313 8.633 -22.116 1.00 95.44 87 LYS A CA 1
ATOM 657 C C . LYS A 1 87 ? 20.066 9.481 -23.361 1.00 95.44 87 LYS A C 1
ATOM 659 O O . LYS A 1 87 ? 20.843 9.394 -24.310 1.00 95.44 87 LYS A O 1
ATOM 664 N N . HIS A 1 88 ? 18.984 10.259 -23.380 1.00 94.94 88 HIS A N 1
ATOM 665 C CA . HIS A 1 88 ? 18.507 10.948 -24.583 1.00 94.94 88 HIS A CA 1
ATOM 666 C C . HIS A 1 88 ? 18.391 12.469 -24.409 1.00 94.94 88 HIS A C 1
ATOM 668 O O . HIS A 1 88 ? 18.176 13.171 -25.393 1.00 94.94 88 HIS A O 1
ATOM 674 N N . GLY A 1 89 ? 18.567 12.998 -23.190 1.00 95.12 89 GLY A N 1
ATOM 675 C CA . GLY A 1 89 ? 18.396 14.428 -22.913 1.00 95.12 89 GLY A CA 1
ATOM 676 C C . GLY A 1 89 ? 16.936 14.882 -23.002 1.00 95.12 89 GLY A C 1
ATOM 677 O O . GLY A 1 89 ? 16.670 16.070 -23.180 1.00 95.12 89 GLY A O 1
ATOM 678 N N . GLU A 1 90 ? 15.987 13.946 -22.920 1.00 95.50 90 GLU A N 1
ATOM 679 C CA . GLU A 1 90 ? 14.562 14.237 -23.053 1.00 95.50 90 GLU A CA 1
ATOM 680 C C . GLU A 1 90 ? 13.982 14.731 -21.720 1.00 95.50 90 GLU A C 1
ATOM 682 O O . GLU A 1 90 ? 14.172 14.086 -20.685 1.00 95.50 90 GLU A O 1
ATOM 687 N N . PRO A 1 91 ? 13.249 15.858 -21.700 1.00 94.25 91 PRO A N 1
ATOM 688 C CA . PRO A 1 91 ? 12.638 16.336 -20.471 1.00 94.25 91 PRO A CA 1
ATOM 689 C C . PRO A 1 91 ? 11.561 15.352 -19.989 1.00 94.25 91 PRO A C 1
ATOM 691 O O . PRO A 1 91 ? 10.824 14.782 -20.803 1.00 94.25 91 PRO A O 1
ATOM 694 N N . PRO A 1 92 ? 11.405 15.177 -18.667 1.00 92.81 92 PRO A N 1
ATOM 695 C CA . PRO A 1 92 ? 10.417 14.257 -18.140 1.00 92.81 92 PRO A CA 1
ATOM 696 C C . PRO A 1 92 ? 8.999 14.743 -18.450 1.00 92.81 92 PRO A C 1
ATOM 698 O O . PRO A 1 92 ? 8.677 15.929 -18.337 1.00 92.81 92 PRO A O 1
ATOM 701 N N . LYS A 1 93 ? 8.110 13.812 -18.809 1.00 91.56 93 LYS A N 1
ATOM 702 C CA . LYS A 1 93 ? 6.689 14.123 -19.010 1.00 91.56 93 LYS A CA 1
ATOM 703 C C . LYS A 1 93 ? 6.085 14.595 -17.681 1.00 91.56 93 LYS A C 1
ATOM 705 O O . LYS A 1 93 ? 6.276 13.902 -16.681 1.00 91.56 93 LYS A O 1
ATOM 710 N N . PRO A 1 94 ? 5.291 15.687 -17.646 1.00 90.81 94 PRO A N 1
ATOM 711 C CA . PRO A 1 94 ? 4.789 16.247 -16.389 1.00 90.81 94 PRO A CA 1
ATOM 712 C C . PRO A 1 94 ? 4.061 15.235 -15.499 1.00 90.81 94 PRO A C 1
ATOM 714 O O . PRO A 1 94 ? 4.269 15.217 -14.293 1.00 90.81 94 PRO A O 1
ATOM 717 N N . LEU A 1 95 ? 3.239 14.361 -16.092 1.00 88.00 95 LEU A N 1
ATOM 718 C CA . LEU A 1 95 ? 2.482 13.371 -15.328 1.00 88.00 95 LEU A CA 1
ATOM 719 C C . LEU A 1 95 ? 3.367 12.258 -14.745 1.00 88.00 95 LEU A C 1
ATOM 721 O O . LEU A 1 95 ? 3.194 11.899 -13.585 1.00 88.00 95 LEU A O 1
ATOM 725 N N . SER A 1 96 ? 4.318 11.731 -15.519 1.00 87.56 96 SER A N 1
ATOM 726 C CA . SER A 1 96 ? 5.266 10.734 -15.008 1.00 87.56 96 SER A CA 1
ATOM 727 C C . SER A 1 96 ? 6.139 11.355 -13.914 1.00 87.56 96 SER A C 1
ATOM 729 O O . SER A 1 96 ? 6.327 10.742 -12.871 1.00 87.56 96 SER A O 1
ATOM 731 N N . PHE A 1 97 ? 6.569 12.613 -14.087 1.00 91.12 97 PHE A N 1
ATOM 732 C CA . PHE A 1 97 ? 7.360 13.339 -13.091 1.00 91.12 97 PHE A CA 1
ATOM 733 C C . PHE A 1 97 ? 6.639 13.478 -11.744 1.00 91.12 97 PHE A C 1
ATOM 735 O O . PHE A 1 97 ? 7.209 13.119 -10.716 1.00 91.12 97 PHE A O 1
ATOM 742 N N . ILE A 1 98 ? 5.378 13.930 -11.724 1.00 90.56 98 ILE A N 1
ATOM 743 C CA . ILE A 1 98 ? 4.637 14.062 -10.455 1.00 90.56 98 ILE A CA 1
ATOM 744 C C . ILE A 1 98 ? 4.335 12.718 -9.789 1.00 90.56 98 ILE A C 1
ATOM 746 O O . ILE A 1 98 ? 4.058 12.690 -8.599 1.00 90.56 98 ILE A O 1
ATOM 750 N N . ASN A 1 99 ? 4.375 11.613 -10.533 1.00 90.50 99 ASN A N 1
ATOM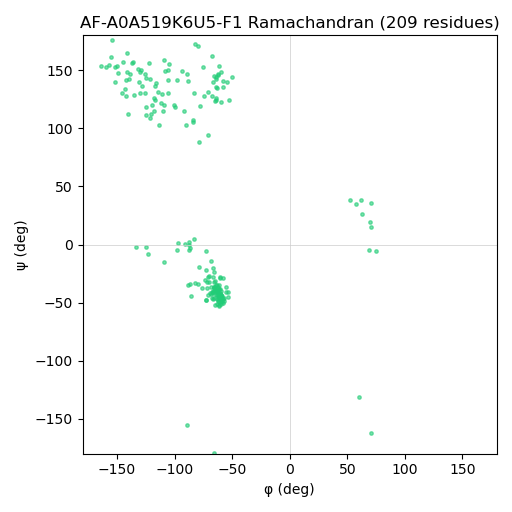 751 C CA . ASN A 1 99 ? 4.175 10.282 -9.972 1.00 90.50 99 ASN A CA 1
ATOM 752 C C . ASN A 1 99 ? 5.484 9.667 -9.443 1.00 90.50 99 ASN A C 1
ATOM 754 O O . ASN A 1 99 ? 5.428 8.609 -8.831 1.00 90.50 99 ASN A O 1
ATOM 758 N N . THR A 1 100 ? 6.642 10.321 -9.624 1.00 91.81 100 THR A N 1
ATOM 759 C CA . THR A 1 100 ? 7.922 9.847 -9.056 1.00 91.81 100 THR A CA 1
ATOM 760 C C . THR A 1 100 ? 8.024 10.032 -7.547 1.00 91.81 100 THR A C 1
ATOM 762 O O . THR A 1 100 ? 8.809 9.346 -6.897 1.00 91.81 100 THR A O 1
ATOM 765 N N . VAL A 1 101 ? 7.237 10.941 -6.963 1.00 91.62 101 VAL A N 1
ATOM 766 C CA . VAL A 1 101 ? 7.169 11.070 -5.507 1.00 91.62 101 VAL A CA 1
ATOM 767 C C . VAL A 1 101 ? 6.355 9.915 -4.933 1.00 91.62 101 VAL A C 1
ATOM 769 O O . VAL A 1 101 ? 5.221 9.666 -5.339 1.00 91.62 101 VAL A O 1
ATOM 772 N N . SER A 1 102 ? 6.916 9.207 -3.954 1.00 87.44 102 SER A N 1
ATOM 773 C CA . SER A 1 102 ? 6.322 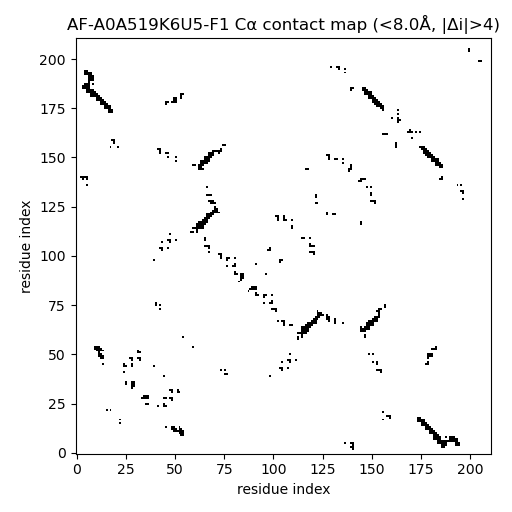7.963 -3.449 1.00 87.44 102 SER A CA 1
ATOM 774 C C . SER A 1 102 ? 4.915 8.147 -2.863 1.00 87.44 102 SER A C 1
ATOM 776 O O . SER A 1 102 ? 4.076 7.253 -2.945 1.00 87.44 102 SER A O 1
ATOM 778 N N . ASN A 1 103 ? 4.609 9.334 -2.329 1.00 92.69 103 ASN A N 1
ATOM 779 C CA . ASN A 1 103 ? 3.288 9.658 -1.787 1.00 92.69 103 ASN A CA 1
ATOM 780 C C . ASN A 1 103 ? 2.194 9.851 -2.857 1.00 92.69 103 ASN A C 1
ATOM 782 O O . ASN A 1 103 ? 1.025 9.991 -2.489 1.00 92.69 103 ASN A O 1
ATOM 786 N N . ALA A 1 104 ? 2.522 9.829 -4.155 1.00 94.50 104 ALA A N 1
ATOM 787 C CA . ALA A 1 104 ? 1.526 9.870 -5.224 1.00 94.50 104 ALA A CA 1
ATOM 788 C C . ALA A 1 104 ? 0.500 8.737 -5.067 1.00 94.50 104 ALA A C 1
ATOM 790 O O . ALA A 1 104 ? -0.703 8.966 -5.194 1.00 94.50 104 ALA A O 1
ATOM 791 N N . ALA A 1 105 ? 0.944 7.532 -4.700 1.00 95.88 105 ALA A N 1
ATOM 792 C CA . ALA A 1 105 ? 0.050 6.403 -4.459 1.00 95.88 105 ALA A CA 1
ATOM 793 C C . ALA A 1 105 ? -0.925 6.653 -3.292 1.00 95.88 105 ALA A C 1
ATOM 795 O O . ALA A 1 105 ? -2.108 6.331 -3.423 1.00 95.88 105 ALA A O 1
ATOM 796 N N . CYS A 1 106 ? -0.491 7.316 -2.210 1.00 97.50 106 CYS A N 1
ATOM 797 C CA . CYS A 1 106 ? -1.395 7.732 -1.129 1.00 97.50 106 CYS A CA 1
ATOM 798 C C . CYS A 1 106 ? -2.491 8.669 -1.646 1.00 97.50 106 CYS A C 1
ATOM 800 O O . CYS A 1 106 ? -3.660 8.487 -1.309 1.00 97.50 106 CYS A O 1
ATOM 802 N N . PHE A 1 107 ? -2.135 9.633 -2.504 1.00 96.44 107 PHE A N 1
ATOM 803 C CA . PHE A 1 107 ? -3.108 10.543 -3.113 1.00 96.44 107 PHE A CA 1
ATOM 804 C C . PHE A 1 107 ? -4.158 9.791 -3.935 1.00 96.44 107 PHE A C 1
ATOM 806 O O . PHE A 1 107 ? -5.345 10.089 -3.815 1.00 96.44 107 PHE A O 1
ATOM 813 N N . TYR A 1 108 ? -3.759 8.814 -4.756 1.00 96.94 108 TYR A N 1
ATOM 814 C CA . TYR A 1 108 ? -4.723 8.052 -5.554 1.00 96.94 108 TYR A CA 1
ATOM 815 C C . TYR A 1 108 ? -5.644 7.191 -4.687 1.00 96.94 108 TYR A C 1
ATOM 817 O O . TYR A 1 108 ? -6.841 7.155 -4.970 1.00 96.94 108 TYR A O 1
ATOM 825 N N . VAL A 1 109 ? -5.125 6.563 -3.626 1.00 97.94 109 VAL A N 1
ATOM 826 C CA . VAL A 1 109 ? -5.941 5.816 -2.653 1.00 97.94 109 VAL A CA 1
ATOM 827 C C . VAL A 1 109 ? -6.937 6.747 -1.961 1.00 97.94 109 VAL A C 1
ATOM 829 O O . VAL A 1 109 ? -8.142 6.507 -2.028 1.00 97.94 109 VAL A O 1
ATOM 832 N N . ALA A 1 110 ? -6.467 7.860 -1.389 1.00 98.12 110 ALA A N 1
ATOM 833 C CA . ALA A 1 110 ? -7.330 8.840 -0.733 1.00 98.12 110 ALA A CA 1
ATOM 834 C C . ALA A 1 110 ? -8.401 9.380 -1.692 1.00 98.12 110 ALA A C 1
ATOM 836 O O . ALA A 1 110 ? -9.590 9.376 -1.385 1.00 98.12 110 ALA A O 1
ATOM 837 N N . ARG A 1 111 ? -8.008 9.760 -2.911 1.00 97.12 111 ARG A N 1
ATOM 838 C CA . ARG A 1 111 ? -8.935 10.245 -3.939 1.00 97.12 111 ARG A CA 1
ATOM 839 C C . ARG A 1 111 ? -9.959 9.191 -4.356 1.00 97.12 111 ARG A C 1
ATOM 841 O O . ARG A 1 111 ? -11.086 9.559 -4.685 1.00 97.12 111 ARG A O 1
ATOM 848 N N . HIS A 1 112 ? -9.576 7.917 -4.412 1.00 96.88 112 HIS A N 1
ATOM 849 C CA . HIS A 1 112 ? -10.475 6.845 -4.823 1.00 96.88 112 HIS A CA 1
ATOM 850 C C . HIS A 1 112 ? -11.622 6.657 -3.822 1.00 96.88 112 HIS A C 1
ATOM 852 O O . HIS A 1 112 ? -12.775 6.609 -4.253 1.00 96.88 112 HIS A O 1
ATOM 858 N N . PHE A 1 113 ? -11.308 6.639 -2.523 1.00 97.25 113 PHE A N 1
ATOM 859 C CA . PHE A 1 113 ? -12.286 6.450 -1.443 1.00 97.25 113 PHE A CA 1
ATOM 860 C C . PHE A 1 113 ? -12.887 7.756 -0.896 1.00 97.25 113 PHE A C 1
ATOM 862 O O . PHE A 1 113 ? -13.722 7.710 -0.002 1.00 97.25 113 PHE A O 1
ATOM 869 N N . GLY A 1 114 ? -12.497 8.922 -1.424 1.00 97.62 114 GLY A N 1
ATOM 870 C CA . GLY A 1 114 ? -13.002 10.215 -0.947 1.00 97.62 114 GLY A CA 1
ATOM 871 C C . GLY A 1 114 ? -12.479 10.598 0.440 1.00 97.62 114 GLY A C 1
ATOM 872 O O . GLY A 1 114 ? -13.214 11.173 1.235 1.00 97.62 114 GLY A O 1
ATOM 873 N N . LEU A 1 115 ? -11.223 10.256 0.734 1.00 98.38 115 LEU A N 1
ATOM 874 C CA . LEU A 1 115 ? -10.587 10.510 2.022 1.00 98.38 115 LEU A CA 1
ATOM 875 C C . LEU A 1 115 ? -9.915 11.886 2.049 1.00 98.38 115 LEU A C 1
ATOM 877 O O . LEU A 1 115 ? -9.269 12.320 1.089 1.00 98.38 115 LEU A O 1
ATOM 881 N N . HIS A 1 116 ? -10.049 12.542 3.190 1.00 97.25 116 HIS A N 1
ATOM 882 C CA . HIS A 1 116 ? -9.540 13.867 3.532 1.00 97.25 116 HIS A CA 1
ATOM 883 C C . HIS A 1 116 ? -8.671 13.847 4.796 1.00 97.25 116 HIS A C 1
ATOM 885 O O . HIS A 1 116 ? -8.096 14.873 5.157 1.00 97.25 116 HIS A O 1
ATOM 891 N N . GLY A 1 117 ? -8.537 12.675 5.425 1.00 96.25 117 GLY A N 1
ATOM 892 C CA . GLY A 1 117 ? -7.650 12.458 6.556 1.00 96.25 117 GLY A CA 1
ATOM 893 C C . GLY A 1 117 ? -6.166 12.598 6.206 1.00 96.25 117 GLY A C 1
ATOM 894 O O . GLY A 1 117 ? -5.757 12.865 5.071 1.00 96.25 117 GLY A O 1
ATOM 895 N N . ARG A 1 118 ? -5.323 12.387 7.220 1.00 96.06 118 ARG A N 1
ATOM 896 C CA . ARG A 1 118 ? -3.861 12.439 7.090 1.00 96.06 118 ARG A CA 1
ATOM 897 C C . ARG A 1 118 ? -3.375 11.491 5.990 1.00 96.06 118 ARG A C 1
ATOM 899 O O . ARG A 1 118 ? -3.832 10.362 5.903 1.00 96.06 118 ARG A O 1
ATOM 906 N 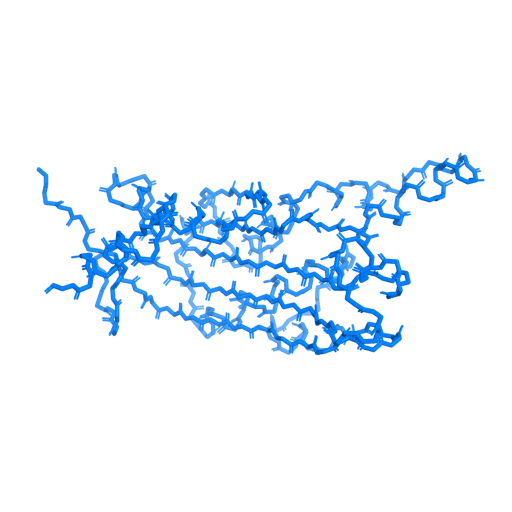N . SER A 1 119 ? -2.393 11.917 5.200 1.00 96.75 119 SER A N 1
ATOM 907 C CA . SER A 1 119 ? -1.742 11.080 4.187 1.00 96.75 119 SER A CA 1
ATOM 908 C C . SER A 1 119 ? -0.236 11.056 4.426 1.00 96.75 119 SER A C 1
ATOM 910 O O . SER A 1 119 ? 0.420 12.095 4.343 1.00 96.75 119 SER A O 1
ATOM 912 N N . CYS A 1 120 ? 0.318 9.877 4.695 1.00 96.31 120 CYS A N 1
ATOM 913 C CA . CYS A 1 120 ? 1.739 9.675 4.947 1.00 96.31 120 CYS A CA 1
ATOM 914 C C . CYS A 1 120 ? 2.274 8.514 4.103 1.00 96.31 120 CYS A C 1
ATOM 916 O O . CYS A 1 120 ? 1.613 7.488 3.947 1.00 96.31 120 CYS A O 1
ATOM 918 N N . PHE A 1 121 ? 3.478 8.688 3.563 1.00 97.19 121 PHE A N 1
ATOM 919 C CA . PHE A 1 121 ? 4.235 7.616 2.933 1.00 97.19 121 PHE A CA 1
ATOM 920 C C . PHE A 1 121 ? 5.518 7.399 3.729 1.00 97.19 121 PHE A C 1
ATOM 922 O O . PHE A 1 121 ? 6.284 8.348 3.905 1.00 97.19 121 PHE A O 1
ATOM 929 N N . LEU A 1 122 ? 5.762 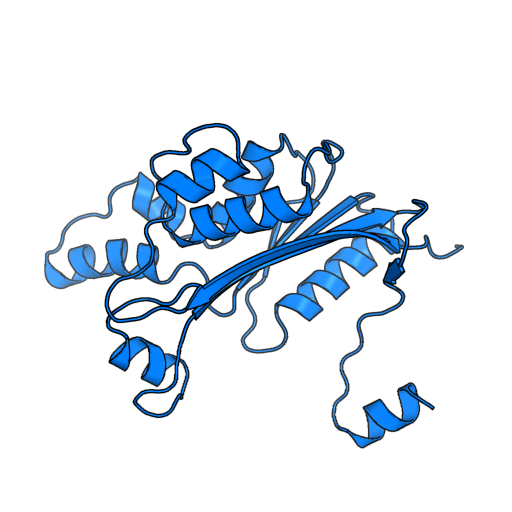6.174 4.191 1.00 94.88 122 LEU A N 1
ATOM 930 C CA . LEU A 1 122 ? 6.975 5.817 4.917 1.00 94.88 122 LEU A CA 1
ATOM 931 C C . LEU A 1 122 ? 7.799 4.825 4.102 1.00 94.88 122 LEU A C 1
ATOM 933 O O . LEU A 1 122 ? 7.303 3.804 3.635 1.00 94.88 122 LEU A O 1
ATOM 937 N N . SER A 1 123 ? 9.088 5.112 3.974 1.00 92.56 123 SER A N 1
ATOM 938 C CA . SER A 1 123 ? 10.054 4.203 3.369 1.00 92.56 123 SER A CA 1
ATOM 939 C C . SER A 1 123 ? 11.080 3.836 4.426 1.00 92.56 123 SER A C 1
ATOM 941 O O . SER A 1 123 ? 11.683 4.718 5.033 1.00 92.56 123 SER A O 1
ATOM 943 N N . ASN A 1 124 ? 11.284 2.541 4.642 1.00 86.69 124 ASN A N 1
ATOM 944 C CA . ASN A 1 124 ? 12.356 2.039 5.489 1.00 86.69 124 ASN A CA 1
ATOM 945 C C . ASN A 1 124 ? 12.939 0.773 4.860 1.00 86.69 124 ASN A C 1
ATOM 947 O O . ASN A 1 124 ? 12.227 0.013 4.205 1.00 86.69 124 ASN A O 1
ATOM 951 N N . THR A 1 125 ? 14.234 0.542 5.059 1.00 82.44 125 THR A N 1
ATOM 952 C CA . THR A 1 125 ? 14.913 -0.658 4.561 1.00 82.44 125 THR A CA 1
ATOM 953 C C . THR A 1 125 ? 14.316 -1.907 5.203 1.00 82.44 125 THR A C 1
ATOM 955 O O . THR A 1 125 ? 14.046 -2.891 4.517 1.00 82.44 125 THR A O 1
ATOM 958 N N . HIS A 1 126 ? 14.071 -1.858 6.510 1.00 85.81 126 HIS A N 1
ATOM 959 C CA . HIS A 1 126 ? 13.495 -2.961 7.269 1.00 85.81 126 HIS A CA 1
ATOM 960 C C . HIS A 1 126 ? 12.259 -2.487 8.017 1.00 85.81 126 HIS A C 1
ATOM 962 O O . HIS A 1 126 ? 12.201 -1.343 8.461 1.00 85.81 126 HIS A O 1
ATOM 968 N N . PHE A 1 127 ? 11.293 -3.388 8.154 1.00 88.94 127 PHE A N 1
ATOM 969 C CA . PHE A 1 127 ? 10.085 -3.184 8.940 1.00 88.94 127 PHE A CA 1
ATOM 970 C C . PHE A 1 127 ? 9.287 -1.907 8.614 1.00 88.94 127 PHE A C 1
ATOM 972 O O . PHE A 1 127 ? 8.799 -1.208 9.505 1.00 88.94 127 PHE A O 1
ATOM 979 N N . SER A 1 128 ? 9.207 -1.536 7.331 1.00 92.19 128 SER A N 1
ATOM 980 C CA . SER A 1 128 ? 8.481 -0.332 6.914 1.00 92.19 128 SER A CA 1
ATOM 981 C C . SER A 1 128 ? 7.005 -0.417 7.295 1.00 92.19 128 SER A C 1
ATOM 983 O O . SER A 1 128 ? 6.459 0.546 7.829 1.00 92.19 128 SER A O 1
ATOM 985 N N . PHE A 1 129 ? 6.389 -1.580 7.082 1.00 94.19 129 PHE A N 1
ATOM 986 C CA . PHE A 1 129 ? 4.988 -1.825 7.399 1.00 94.19 129 PHE A CA 1
ATOM 987 C C . PHE A 1 129 ? 4.714 -1.713 8.903 1.00 94.19 129 PHE A C 1
ATOM 989 O O . PHE A 1 129 ? 3.796 -1.005 9.312 1.00 94.19 129 PHE A O 1
ATOM 996 N N . GLU A 1 130 ? 5.549 -2.332 9.735 1.00 94.69 130 GLU A N 1
ATOM 997 C CA . GLU A 1 130 ? 5.443 -2.269 11.190 1.00 94.69 130 GLU A CA 1
ATOM 998 C C . GLU A 1 130 ? 5.638 -0.836 11.697 1.00 94.69 130 GLU A C 1
ATOM 1000 O O . GLU A 1 130 ? 4.889 -0.389 12.560 1.00 94.69 130 GLU A O 1
ATOM 1005 N N . ALA A 1 131 ? 6.572 -0.068 11.128 1.00 94.12 131 ALA A N 1
ATOM 1006 C CA . ALA A 1 131 ? 6.734 1.341 11.486 1.00 94.12 131 ALA A CA 1
ATOM 1007 C C . ALA A 1 131 ? 5.471 2.172 11.177 1.00 94.12 131 ALA A C 1
ATOM 1009 O O . ALA 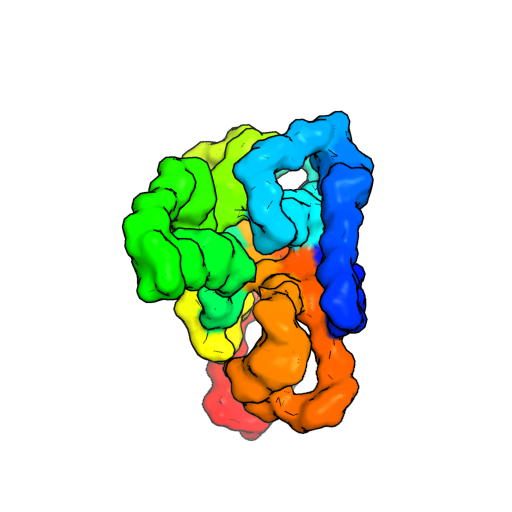A 1 131 ? 5.091 3.038 11.967 1.00 94.12 131 ALA A O 1
ATOM 1010 N N . ALA A 1 132 ? 4.784 1.895 10.063 1.00 96.19 132 ALA A N 1
ATOM 1011 C CA . ALA A 1 132 ? 3.515 2.552 9.747 1.00 96.19 132 ALA A CA 1
ATOM 1012 C C . ALA A 1 132 ? 2.358 2.087 10.638 1.00 96.19 132 ALA A C 1
ATOM 1014 O O . ALA A 1 132 ? 1.549 2.921 11.042 1.00 96.19 132 ALA A O 1
ATOM 1015 N N . LEU A 1 133 ? 2.298 0.799 10.992 1.00 96.31 133 LEU A N 1
ATOM 1016 C CA . LEU A 1 133 ? 1.338 0.299 11.981 1.00 96.31 133 LEU A CA 1
ATOM 1017 C C . LEU A 1 133 ? 1.554 0.962 13.341 1.00 96.31 133 LEU A C 1
ATOM 1019 O O . LEU A 1 133 ? 0.586 1.369 13.976 1.00 96.31 133 LEU A O 1
ATOM 1023 N N . GLN A 1 134 ? 2.809 1.109 13.769 1.00 95.81 134 GLN A N 1
ATOM 1024 C CA . GLN A 1 134 ? 3.146 1.788 15.014 1.00 95.81 134 GLN A CA 1
ATOM 1025 C C . GLN A 1 134 ? 2.702 3.254 14.964 1.00 95.81 134 GLN A C 1
ATOM 1027 O O . GLN A 1 134 ? 2.037 3.715 15.885 1.00 95.81 134 GLN A O 1
ATOM 1032 N N . LEU A 1 135 ? 2.994 3.976 13.877 1.00 96.06 135 LEU A N 1
ATOM 1033 C CA . LEU A 1 135 ? 2.553 5.364 13.713 1.00 96.06 135 LEU A CA 1
ATOM 1034 C C . LEU A 1 135 ? 1.022 5.495 13.740 1.00 96.06 135 LEU A C 1
ATOM 1036 O O . LEU A 1 135 ? 0.500 6.354 14.446 1.00 96.06 135 LEU A O 1
ATOM 1040 N N . ALA A 1 136 ? 0.304 4.640 13.009 1.00 97.25 136 ALA A N 1
ATOM 1041 C CA . ALA A 1 136 ? -1.157 4.653 12.987 1.00 97.25 136 ALA A CA 1
ATOM 1042 C C . ALA A 1 136 ? -1.755 4.328 14.365 1.00 97.25 136 ALA A C 1
ATOM 1044 O O . ALA A 1 136 ? -2.710 4.979 14.784 1.00 97.25 136 ALA A O 1
ATOM 1045 N N . LEU A 1 137 ? -1.170 3.364 15.085 1.00 96.50 137 LEU A N 1
ATOM 1046 C CA . LEU A 1 137 ? -1.561 3.024 16.452 1.00 96.50 137 LEU A CA 1
ATOM 1047 C C . LEU A 1 137 ? -1.392 4.230 17.386 1.00 96.50 137 LEU A C 1
ATOM 1049 O O . LEU A 1 137 ? -2.356 4.615 18.043 1.00 96.50 137 LEU A O 1
ATOM 1053 N N . LEU A 1 138 ? -0.221 4.879 17.382 1.00 95.31 138 LEU A N 1
ATOM 1054 C CA . LEU A 1 138 ? 0.020 6.077 18.195 1.00 95.31 138 LEU A CA 1
ATOM 1055 C C . LEU A 1 138 ? -0.946 7.216 17.839 1.00 95.31 138 LEU A C 1
ATOM 1057 O O . LEU A 1 138 ? -1.475 7.875 18.737 1.00 95.31 138 LEU A O 1
ATOM 1061 N N . ASP A 1 139 ? -1.192 7.459 16.551 1.00 96.69 139 ASP A N 1
ATOM 1062 C CA . ASP A 1 139 ? -2.108 8.516 16.112 1.00 96.69 139 ASP A CA 1
ATOM 1063 C C . ASP A 1 139 ? -3.554 8.234 16.567 1.00 96.69 139 ASP A C 1
ATOM 1065 O O . ASP A 1 139 ? -4.272 9.169 16.931 1.00 96.69 139 ASP A O 1
ATOM 1069 N N . ILE A 1 140 ? -3.986 6.968 16.613 1.00 96.00 140 ILE A N 1
ATOM 1070 C CA . ILE A 1 140 ? -5.310 6.595 17.137 1.00 96.00 140 ILE A CA 1
ATOM 1071 C C . ILE A 1 140 ? -5.366 6.715 18.6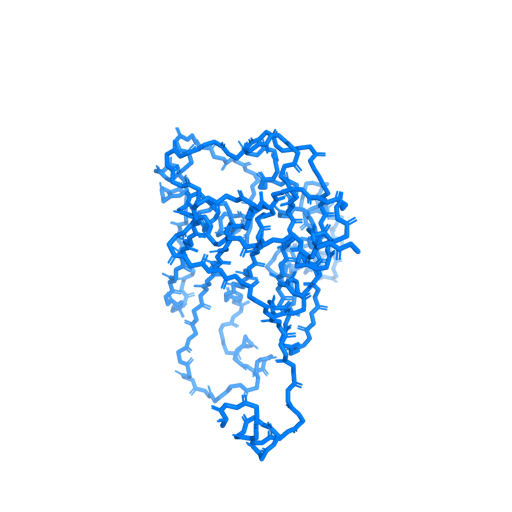65 1.00 96.00 140 ILE A C 1
ATOM 1073 O O . ILE A 1 140 ? -6.293 7.324 19.208 1.00 96.00 140 ILE A O 1
ATOM 1077 N N . GLU A 1 141 ? -4.374 6.176 19.374 1.00 93.88 141 GLU A N 1
ATOM 1078 C CA . GLU A 1 141 ? -4.316 6.198 20.842 1.00 93.88 141 GLU A CA 1
ATOM 1079 C C . GLU A 1 141 ? -4.262 7.626 21.400 1.00 93.88 141 GLU A C 1
ATOM 1081 O O . GLU A 1 141 ? -4.856 7.918 22.441 1.00 93.88 141 GLU A O 1
ATOM 1086 N N . THR A 1 142 ? -3.593 8.533 20.685 1.00 93.31 142 THR A N 1
ATOM 1087 C CA . THR A 1 142 ? -3.503 9.962 21.032 1.00 93.31 142 THR A CA 1
ATOM 1088 C C . THR A 1 142 ? -4.661 10.800 20.478 1.00 93.31 142 THR A C 1
ATOM 1090 O O . THR A 1 142 ? -4.696 12.017 20.683 1.00 93.31 142 THR A O 1
ATOM 1093 N N . GLY A 1 143 ? -5.624 10.173 19.794 1.00 94.00 143 GLY A N 1
ATOM 1094 C CA . GLY A 1 143 ? -6.822 10.819 19.258 1.00 94.00 143 GLY A CA 1
ATOM 1095 C C . GLY A 1 143 ? -6.579 11.750 18.066 1.00 94.00 143 GLY A C 1
ATOM 1096 O O . GLY A 1 143 ? -7.460 12.547 17.743 1.00 94.00 143 GLY A O 1
ATOM 1097 N N . GLN A 1 144 ? -5.412 11.675 17.415 1.00 95.94 144 GLN A N 1
ATOM 1098 C CA . GLN A 1 144 ? -5.099 12.445 16.204 1.00 95.94 144 GLN A CA 1
ATOM 1099 C C . GLN A 1 144 ? -5.895 11.960 14.991 1.00 95.94 144 GLN A C 1
ATOM 1101 O O . GLN A 1 144 ? -6.225 12.759 14.115 1.00 95.94 144 GLN A O 1
ATOM 1106 N N . VAL A 1 145 ? -6.195 10.660 14.931 1.00 96.75 145 VAL A N 1
ATOM 1107 C CA . VAL A 1 145 ? -7.054 10.053 13.907 1.00 96.75 145 VAL A CA 1
ATOM 1108 C C . VAL A 1 145 ? -8.001 9.049 14.563 1.00 96.75 145 VAL A C 1
ATOM 1110 O O . VAL A 1 145 ? -7.728 8.532 15.642 1.00 96.75 145 VAL A O 1
ATOM 1113 N N . ARG A 1 146 ? -9.143 8.770 13.928 1.00 96.69 146 ARG A N 1
ATOM 1114 C CA . ARG A 1 146 ? -10.109 7.761 14.415 1.00 96.69 146 ARG A CA 1
ATOM 1115 C C . ARG A 1 146 ? -10.157 6.499 13.560 1.00 96.69 146 ARG A C 1
ATOM 1117 O O . ARG A 1 146 ? -10.734 5.502 13.977 1.00 96.69 146 ARG A O 1
ATOM 1124 N N . SER A 1 147 ? -9.599 6.566 12.358 1.00 97.69 147 SER A N 1
ATOM 1125 C CA . SER A 1 147 ? -9.632 5.506 11.361 1.00 97.69 147 SER A CA 1
ATOM 1126 C C . SER A 1 147 ? -8.389 5.628 10.483 1.00 97.69 147 SER A C 1
ATOM 1128 O O . SER A 1 147 ? -7.982 6.748 10.161 1.00 97.69 147 SER A O 1
ATOM 1130 N N . ALA A 1 148 ? -7.776 4.505 10.117 1.00 98.44 148 ALA A N 1
ATOM 1131 C CA . ALA A 1 148 ? -6.551 4.481 9.325 1.00 98.44 148 ALA A CA 1
ATOM 1132 C C . ALA A 1 148 ? -6.507 3.280 8.372 1.00 98.44 148 ALA A C 1
ATOM 1134 O O . ALA A 1 148 ? -6.686 2.143 8.794 1.00 98.44 148 ALA A O 1
ATOM 1135 N N . LEU A 1 149 ? -6.203 3.525 7.100 1.00 98.62 149 LEU A N 1
ATOM 1136 C CA . LEU A 1 149 ? -5.758 2.514 6.146 1.00 98.62 149 LEU A CA 1
ATOM 1137 C C . LEU A 1 149 ? -4.231 2.469 6.166 1.00 98.62 149 LEU A C 1
ATOM 1139 O O . LEU A 1 149 ? -3.571 3.439 5.786 1.00 98.62 149 LEU A O 1
ATOM 1143 N N . VAL A 1 150 ? -3.678 1.343 6.604 1.00 98.56 150 VAL A N 1
ATOM 1144 C CA . VAL A 1 150 ? -2.235 1.101 6.662 1.00 98.56 150 VAL A CA 1
ATOM 1145 C C . VAL A 1 150 ? -1.864 0.083 5.594 1.00 98.56 150 VAL A C 1
ATOM 1147 O O . VAL A 1 150 ? -2.382 -1.030 5.610 1.00 98.56 150 VAL A O 1
ATOM 1150 N N . GLY A 1 151 ? -0.989 0.458 4.662 1.00 98.06 151 GLY A N 1
ATOM 1151 C CA . GLY A 1 151 ? -0.643 -0.350 3.495 1.00 98.06 151 GLY A CA 1
ATOM 1152 C C . GLY A 1 151 ? 0.858 -0.534 3.288 1.00 98.06 151 GLY A C 1
ATOM 1153 O O . GLY A 1 151 ? 1.653 0.353 3.598 1.00 98.06 151 GLY A O 1
ATOM 1154 N N . SER A 1 152 ? 1.250 -1.662 2.702 1.00 97.44 152 SER A N 1
ATOM 1155 C CA . SER A 1 152 ? 2.587 -1.895 2.145 1.00 97.44 152 SER A CA 1
ATOM 1156 C C . SER A 1 152 ? 2.462 -2.345 0.698 1.00 97.44 152 SER A C 1
ATOM 1158 O O . SER A 1 152 ? 1.664 -3.235 0.401 1.00 97.44 152 SER A O 1
ATOM 1160 N N . VAL A 1 153 ? 3.210 -1.714 -0.204 1.00 97.38 153 VAL A N 1
ATOM 1161 C CA . VAL A 1 153 ? 3.150 -1.982 -1.643 1.00 97.38 153 VAL A CA 1
ATOM 1162 C C . VAL A 1 153 ? 4.557 -2.075 -2.200 1.00 97.38 153 VAL A C 1
ATOM 1164 O O . VAL A 1 153 ? 5.358 -1.162 -2.018 1.00 97.38 153 VAL A O 1
ATOM 1167 N N . ASP A 1 154 ? 4.843 -3.146 -2.928 1.00 95.50 154 ASP A N 1
ATOM 1168 C CA . ASP A 1 154 ? 6.096 -3.314 -3.656 1.00 95.50 154 ASP A CA 1
ATOM 1169 C C . ASP A 1 154 ? 5.819 -3.997 -4.998 1.00 95.50 154 ASP A C 1
ATOM 1171 O O . ASP A 1 154 ? 4.986 -4.900 -5.098 1.00 95.50 154 ASP A O 1
ATOM 1175 N N . ILE A 1 155 ? 6.526 -3.559 -6.042 1.00 95.81 155 ILE A N 1
ATOM 1176 C CA . ILE A 1 155 ? 6.430 -4.140 -7.384 1.00 95.81 155 ILE A CA 1
ATOM 1177 C C . ILE A 1 155 ? 7.786 -4.655 -7.862 1.00 95.81 155 ILE A C 1
ATOM 1179 O O . ILE A 1 155 ? 8.824 -4.016 -7.659 1.00 95.81 155 ILE A O 1
ATOM 1183 N N . ALA A 1 156 ? 7.783 -5.783 -8.573 1.00 94.94 156 ALA A N 1
ATOM 1184 C CA . ALA A 1 156 ? 8.969 -6.227 -9.294 1.00 94.94 156 ALA A CA 1
ATOM 1185 C C . ALA A 1 156 ? 9.207 -5.310 -10.503 1.00 94.94 156 ALA A C 1
ATOM 1187 O O . ALA A 1 156 ? 8.282 -5.025 -11.264 1.00 94.94 156 ALA A O 1
AT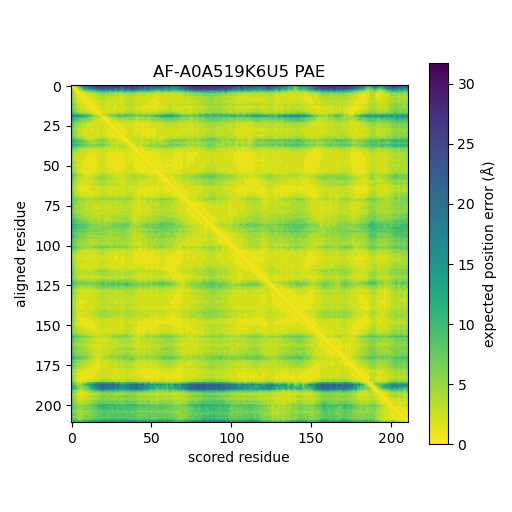OM 1188 N N . THR A 1 157 ? 10.437 -4.827 -10.679 1.00 92.62 157 THR A N 1
ATOM 1189 C CA . THR A 1 157 ? 10.801 -3.867 -11.739 1.00 92.62 157 THR A CA 1
ATOM 1190 C C . THR A 1 157 ? 11.857 -4.478 -12.647 1.00 92.62 157 THR A C 1
ATOM 1192 O O . THR A 1 157 ? 12.937 -4.807 -12.164 1.00 92.62 157 THR A O 1
ATOM 1195 N N . GLY A 1 158 ? 11.567 -4.611 -13.941 1.00 90.38 158 GLY A N 1
ATOM 1196 C CA . GLY A 1 158 ? 12.491 -5.211 -14.905 1.00 90.38 158 GLY A CA 1
ATOM 1197 C C . GLY A 1 158 ? 13.757 -4.373 -15.168 1.00 90.38 158 GLY A C 1
ATOM 1198 O O . GLY A 1 158 ? 13.769 -3.169 -14.895 1.00 90.38 158 GLY A O 1
ATOM 1199 N N . PRO A 1 159 ? 14.821 -4.978 -15.730 1.00 93.06 159 PRO A N 1
ATOM 1200 C CA . PRO A 1 159 ? 15.022 -6.422 -15.926 1.00 93.06 159 PRO A CA 1
ATOM 1201 C C . PRO A 1 159 ? 15.108 -7.203 -14.600 1.00 93.06 159 PRO A C 1
ATOM 1203 O O . PRO A 1 159 ? 15.634 -6.693 -13.608 1.00 93.06 159 PRO A O 1
ATOM 1206 N N . LEU A 1 160 ? 14.580 -8.434 -14.552 1.00 93.75 160 LEU A N 1
ATOM 1207 C CA . LEU A 1 160 ? 14.461 -9.175 -13.286 1.00 93.75 160 LEU A CA 1
ATOM 1208 C C . LEU A 1 160 ? 15.797 -9.653 -12.704 1.00 93.75 160 LEU A C 1
ATOM 1210 O O . LEU A 1 160 ? 15.915 -9.788 -11.488 1.00 93.75 160 LEU A O 1
ATOM 1214 N N . ASP A 1 161 ? 16.817 -9.891 -13.525 1.00 94.25 161 ASP A N 1
ATOM 1215 C CA . ASP A 1 161 ? 18.175 -10.182 -13.045 1.00 94.25 161 ASP A CA 1
ATOM 1216 C C . ASP A 1 161 ? 18.756 -8.980 -12.274 1.00 94.25 161 ASP A C 1
ATOM 1218 O O . ASP A 1 161 ? 19.372 -9.131 -11.216 1.00 94.25 161 ASP A O 1
ATOM 1222 N N . VAL A 1 162 ? 18.509 -7.759 -12.760 1.00 93.94 162 VAL A N 1
ATOM 1223 C CA . VAL A 1 162 ? 18.892 -6.517 -12.079 1.00 93.94 162 VAL A CA 1
ATOM 1224 C C . VAL A 1 162 ? 18.056 -6.334 -10.815 1.00 93.94 162 VAL A C 1
ATOM 1226 O O . VAL A 1 162 ? 18.596 -5.957 -9.774 1.00 93.94 162 VAL A O 1
ATOM 1229 N N . HIS A 1 163 ? 16.754 -6.625 -10.876 1.00 93.75 163 HIS A N 1
ATOM 1230 C CA . HIS A 1 163 ? 15.870 -6.571 -9.713 1.00 93.75 163 HIS A CA 1
ATOM 1231 C C . HIS A 1 163 ? 16.352 -7.482 -8.580 1.00 93.75 163 HIS A C 1
ATOM 1233 O O . HIS A 1 163 ? 16.524 -7.012 -7.457 1.00 93.75 163 HIS A O 1
ATOM 1239 N N . ARG A 1 164 ? 16.654 -8.751 -8.885 1.00 94.88 164 ARG A N 1
ATOM 1240 C CA . ARG A 1 164 ? 17.178 -9.727 -7.915 1.00 94.88 164 ARG A CA 1
ATOM 1241 C C . ARG A 1 164 ? 18.482 -9.253 -7.290 1.00 94.88 164 ARG A C 1
ATOM 1243 O O . ARG A 1 164 ? 18.593 -9.235 -6.069 1.00 94.88 164 ARG A O 1
ATOM 1250 N N . ARG A 1 165 ? 19.420 -8.746 -8.100 1.00 94.62 165 ARG A N 1
ATOM 1251 C CA . ARG A 1 165 ? 20.677 -8.170 -7.592 1.00 94.62 165 ARG A CA 1
ATOM 1252 C C . ARG A 1 165 ? 20.450 -6.979 -6.655 1.00 94.62 165 ARG A C 1
ATOM 1254 O O . ARG A 1 165 ? 21.115 -6.889 -5.632 1.00 94.62 165 ARG A O 1
ATOM 1261 N N . ARG A 1 166 ? 19.490 -6.090 -6.949 1.00 91.25 166 ARG A N 1
ATOM 1262 C CA . ARG A 1 166 ? 19.116 -4.959 -6.062 1.00 91.25 166 ARG A CA 1
ATOM 1263 C C . ARG A 1 166 ? 18.496 -5.407 -4.734 1.00 91.25 166 ARG A C 1
ATOM 1265 O O . ARG A 1 166 ? 18.465 -4.621 -3.781 1.00 91.25 166 ARG A O 1
ATOM 1272 N N . LEU A 1 167 ? 17.928 -6.606 -4.703 1.00 91.62 167 LEU A N 1
ATOM 1273 C CA . LEU A 1 167 ? 17.357 -7.229 -3.514 1.00 91.62 167 LEU A CA 1
ATOM 1274 C C . LEU A 1 167 ? 18.329 -8.200 -2.831 1.00 91.62 167 LEU A C 1
ATOM 1276 O O . LEU A 1 167 ? 17.948 -8.786 -1.826 1.00 91.62 167 LEU A O 1
ATOM 1280 N N . GLU A 1 168 ? 19.556 -8.343 -3.348 1.00 94.38 168 GLU A N 1
ATOM 1281 C CA . GLU A 1 168 ? 20.566 -9.286 -2.845 1.00 94.38 168 GLU A CA 1
ATOM 1282 C C . GLU A 1 168 ? 20.070 -10.745 -2.862 1.00 94.38 168 GLU A C 1
ATOM 1284 O O . GLU A 1 168 ? 20.402 -11.548 -1.995 1.00 94.38 168 GLU A O 1
ATOM 1289 N N . LEU A 1 169 ? 19.259 -11.087 -3.867 1.00 94.94 169 LEU A N 1
ATOM 1290 C CA . LEU A 1 169 ? 18.711 -12.427 -4.064 1.00 94.94 169 LEU A CA 1
ATOM 1291 C C . LEU A 1 169 ? 19.587 -13.255 -5.008 1.00 94.94 169 LEU A C 1
ATOM 1293 O O . LEU A 1 169 ? 20.180 -12.722 -5.951 1.00 94.94 169 LEU A O 1
ATOM 1297 N N . GLU A 1 170 ? 19.603 -14.571 -4.791 1.00 96.56 170 GLU A N 1
ATOM 1298 C CA . GLU A 1 170 ? 20.233 -15.529 -5.701 1.00 96.56 170 GLU A CA 1
ATOM 1299 C C . GLU A 1 170 ? 19.570 -15.500 -7.086 1.00 96.56 170 GLU A C 1
ATOM 1301 O O . GLU A 1 170 ? 18.388 -15.159 -7.243 1.00 96.56 170 GLU A O 1
ATOM 1306 N N . GLU A 1 171 ? 20.331 -15.880 -8.112 1.00 93.19 171 GLU A N 1
ATOM 1307 C CA . GLU A 1 171 ? 19.802 -16.011 -9.465 1.00 93.19 171 GLU A CA 1
ATOM 1308 C C . GLU A 1 171 ? 18.639 -17.014 -9.502 1.00 93.19 171 GLU A C 1
ATOM 1310 O O . GLU A 1 171 ? 18.640 -18.026 -8.808 1.00 93.19 171 GLU A O 1
ATOM 1315 N N . GLY A 1 172 ? 17.602 -16.708 -10.285 1.00 91.44 172 GLY A N 1
ATOM 1316 C CA . GLY A 1 172 ? 16.415 -17.558 -10.385 1.00 91.44 172 GLY A CA 1
ATOM 1317 C C . GLY A 1 172 ? 15.467 -17.504 -9.182 1.00 91.44 172 GLY A C 1
ATOM 1318 O O . GLY A 1 172 ? 14.375 -18.057 -9.284 1.00 91.44 172 GLY A O 1
ATOM 1319 N N . THR A 1 173 ? 15.807 -16.798 -8.091 1.00 96.44 173 THR A N 1
ATOM 1320 C CA . THR A 1 173 ? 14.888 -16.616 -6.952 1.00 96.44 173 THR A CA 1
ATOM 1321 C C . THR A 1 173 ? 13.542 -16.071 -7.447 1.00 96.44 173 THR A C 1
ATOM 1323 O O . THR A 1 173 ? 13.529 -15.031 -8.122 1.00 96.44 173 THR A O 1
ATOM 1326 N N . PRO A 1 174 ? 12.409 -16.734 -7.155 1.00 95.00 174 PRO A N 1
ATOM 1327 C CA . PRO A 1 174 ? 11.098 -16.215 -7.515 1.00 95.00 174 PRO A CA 1
ATOM 1328 C C . PRO A 1 174 ? 10.870 -14.837 -6.894 1.00 95.00 174 PRO A C 1
ATOM 1330 O O . PRO A 1 174 ? 11.170 -14.614 -5.722 1.00 95.00 174 PRO A O 1
ATOM 1333 N N . VAL A 1 175 ? 10.339 -13.910 -7.685 1.00 95.56 175 VAL A N 1
ATOM 1334 C CA . VAL A 1 175 ? 9.971 -12.568 -7.227 1.00 95.56 175 VAL A CA 1
ATOM 1335 C C . VAL A 1 175 ? 8.496 -12.335 -7.501 1.00 95.56 175 VAL A C 1
ATOM 1337 O O . VAL A 1 175 ? 7.897 -12.975 -8.363 1.00 95.56 175 VAL A O 1
ATOM 1340 N N . ALA A 1 176 ? 7.905 -11.431 -6.738 1.00 95.25 176 ALA A N 1
ATOM 1341 C CA . ALA A 1 176 ? 6.498 -11.100 -6.831 1.00 95.25 176 ALA A CA 1
ATOM 1342 C C . ALA A 1 176 ? 6.310 -9.599 -6.644 1.00 95.25 176 ALA A C 1
ATOM 1344 O O . ALA A 1 176 ? 7.195 -8.894 -6.153 1.00 95.25 176 ALA A O 1
ATOM 1345 N N . GLU A 1 177 ? 5.135 -9.128 -7.019 1.00 95.56 177 GLU A N 1
ATOM 1346 C CA . GLU A 1 177 ? 4.603 -7.862 -6.552 1.00 95.56 177 GLU A CA 1
ATOM 1347 C C . GLU A 1 177 ? 3.454 -8.110 -5.583 1.00 95.56 177 GLU A C 1
ATOM 1349 O O . GLU A 1 177 ? 2.735 -9.109 -5.689 1.00 95.56 177 GLU A O 1
ATOM 1354 N N . ALA A 1 178 ? 3.292 -7.203 -4.627 1.00 96.88 178 ALA A N 1
ATOM 1355 C CA . ALA A 1 178 ? 2.275 -7.338 -3.607 1.00 96.88 178 ALA A CA 1
ATOM 1356 C C . ALA A 1 178 ? 1.776 -5.985 -3.099 1.00 96.88 178 ALA A C 1
ATOM 1358 O O . ALA A 1 178 ? 2.479 -4.973 -3.129 1.00 96.88 178 ALA A O 1
ATOM 1359 N N . SER A 1 179 ? 0.540 -5.987 -2.612 1.00 98.19 179 SER A N 1
ATOM 1360 C CA . SER A 1 179 ? -0.083 -4.871 -1.917 1.00 98.19 179 SER A CA 1
ATOM 1361 C C . SER A 1 179 ? -0.901 -5.410 -0.754 1.00 98.19 179 SER A C 1
ATOM 1363 O O . SER A 1 179 ? -1.906 -6.070 -0.982 1.00 98.19 179 SER A O 1
ATOM 1365 N N . HIS A 1 180 ? -0.481 -5.138 0.477 1.00 98.19 180 HIS A N 1
ATOM 1366 C CA . HIS A 1 180 ? -1.137 -5.615 1.696 1.00 98.19 180 HIS A CA 1
ATOM 1367 C C . HIS A 1 180 ? -1.651 -4.441 2.510 1.00 98.19 180 HIS A C 1
ATOM 1369 O O . HIS A 1 180 ? -0.934 -3.456 2.677 1.00 98.19 180 HIS A O 1
ATOM 1375 N N . TRP A 1 181 ? -2.871 -4.558 3.027 1.00 98.50 181 TRP A N 1
ATOM 1376 C CA . TRP A 1 181 ? -3.554 -3.477 3.723 1.00 98.50 181 TRP A CA 1
ATOM 1377 C C . TRP A 1 181 ? -4.285 -3.960 4.964 1.00 98.50 181 TRP A C 1
ATOM 1379 O O . TRP A 1 181 ? -4.848 -5.054 4.993 1.00 98.50 181 TRP A O 1
ATOM 1389 N N . VAL A 1 182 ? -4.321 -3.083 5.962 1.00 98.00 182 VAL A N 1
ATOM 1390 C CA . VAL A 1 182 ? -5.087 -3.233 7.196 1.00 98.00 182 VAL A CA 1
ATOM 1391 C C . VAL A 1 182 ? -5.876 -1.952 7.424 1.00 98.00 182 VAL A C 1
ATOM 1393 O O . VAL A 1 182 ? -5.321 -0.853 7.363 1.00 98.00 182 VAL A O 1
ATOM 1396 N N . TRP A 1 183 ? -7.168 -2.089 7.693 1.00 97.94 183 TRP A N 1
ATOM 1397 C CA . TRP A 1 183 ? -8.027 -0.991 8.111 1.00 97.94 183 TRP A CA 1
ATOM 1398 C C . TRP A 1 183 ? -8.197 -1.024 9.631 1.00 97.94 183 TRP A C 1
ATOM 1400 O O . TRP A 1 183 ? -8.695 -2.001 10.186 1.00 97.94 183 TRP A O 1
ATOM 1410 N N . LEU A 1 184 ? -7.753 0.038 10.300 1.00 97.38 184 LEU A N 1
ATOM 1411 C CA . LEU A 1 184 ? -7.816 0.227 11.745 1.00 97.38 184 LEU A CA 1
ATOM 1412 C C . LEU A 1 184 ? -8.893 1.247 12.119 1.00 97.38 184 LEU A C 1
ATOM 1414 O O . LEU A 1 184 ? -9.020 2.278 11.453 1.00 97.38 184 LEU A O 1
ATOM 1418 N N . GLU A 1 185 ? -9.606 1.005 13.218 1.00 96.31 185 GLU A N 1
ATOM 1419 C CA . GLU A 1 185 ? -10.614 1.922 13.757 1.00 96.31 185 GLU A CA 1
ATOM 1420 C C . GLU A 1 185 ? -10.575 2.024 15.285 1.00 96.31 185 GLU A C 1
ATOM 1422 O O . GLU A 1 185 ? -10.364 1.046 16.001 1.00 96.31 185 GLU A O 1
ATOM 1427 N N . ALA A 1 186 ? -10.812 3.237 15.781 1.00 95.19 186 ALA A N 1
ATOM 1428 C CA . ALA A 1 186 ? -10.863 3.564 17.198 1.00 95.19 186 ALA A CA 1
ATOM 1429 C C . ALA A 1 186 ? -12.199 3.142 17.832 1.00 95.19 186 ALA A C 1
ATOM 1431 O O . ALA A 1 186 ? -13.249 3.685 17.476 1.00 95.19 186 ALA A O 1
ATOM 1432 N N . GLY A 1 187 ? -12.154 2.249 18.823 1.00 85.31 187 GLY A N 1
ATOM 1433 C CA . GLY A 1 187 ? -13.316 1.865 19.634 1.00 85.31 187 GLY A CA 1
ATOM 1434 C C . GLY A 1 187 ? -14.449 1.193 18.853 1.00 85.31 187 GLY A C 1
ATOM 1435 O O . GLY A 1 187 ? -15.608 1.321 19.243 1.00 85.31 187 GLY A O 1
ATOM 1436 N N . ALA A 1 188 ? -14.134 0.542 17.731 1.00 76.88 188 ALA A N 1
ATOM 1437 C CA . ALA A 1 188 ? -15.092 -0.234 16.949 1.00 76.88 188 ALA A CA 1
ATOM 1438 C C . ALA A 1 188 ? -15.137 -1.692 17.433 1.00 76.88 188 ALA A C 1
ATOM 1440 O O . ALA A 1 188 ? -14.101 -2.246 17.793 1.00 76.88 188 ALA A O 1
ATOM 1441 N N . ASP A 1 189 ? -16.299 -2.345 17.362 1.00 71.31 189 ASP A N 1
ATOM 1442 C CA . ASP A 1 189 ? -16.399 -3.795 17.565 1.00 71.31 189 ASP A CA 1
ATOM 1443 C C . ASP A 1 189 ? -15.776 -4.516 16.356 1.00 71.31 189 ASP A C 1
ATOM 1445 O O . ASP A 1 189 ? -16.412 -4.704 15.316 1.00 71.31 189 ASP A O 1
ATOM 1449 N N . GLY A 1 190 ? -14.494 -4.863 16.470 1.00 68.50 190 GLY A N 1
ATOM 1450 C CA . GLY A 1 190 ? -13.762 -5.667 15.494 1.00 68.50 190 GLY A CA 1
ATOM 1451 C C . GLY A 1 190 ? -13.550 -7.095 15.991 1.00 68.50 190 GLY A C 1
ATOM 1452 O O . GLY A 1 190 ? -13.490 -7.350 17.190 1.00 68.50 190 GLY A O 1
ATOM 1453 N N . ALA A 1 191 ? -13.376 -8.042 15.066 1.00 75.38 191 ALA A N 1
ATOM 1454 C CA . ALA A 1 191 ? -13.055 -9.430 15.417 1.00 75.38 191 ALA A CA 1
ATOM 1455 C C . ALA A 1 191 ? -11.639 -9.586 16.012 1.00 75.38 191 ALA A C 1
ATOM 1457 O O . ALA A 1 191 ? -11.292 -10.640 16.546 1.00 75.38 191 ALA A O 1
ATOM 1458 N N . SER A 1 192 ? -10.784 -8.570 15.878 1.00 89.69 192 SER A N 1
ATOM 1459 C CA . SER A 1 192 ? -9.402 -8.562 16.362 1.00 89.69 192 SER A CA 1
ATOM 1460 C C . SER A 1 192 ? -8.949 -7.139 16.677 1.00 89.69 192 SER A C 1
ATOM 1462 O O . SER A 1 192 ? -9.434 -6.183 16.074 1.00 89.69 192 SER A O 1
ATOM 1464 N N . THR A 1 193 ? -7.997 -7.002 17.600 1.00 92.50 193 THR A N 1
ATOM 1465 C CA . THR A 1 193 ? -7.472 -5.705 18.049 1.00 92.50 193 THR A CA 1
ATOM 1466 C C . THR A 1 193 ? -5.958 -5.629 17.897 1.00 92.50 193 THR A C 1
ATOM 1468 O O . THR A 1 193 ? -5.240 -6.610 18.108 1.00 92.50 193 THR A O 1
ATOM 1471 N N . LEU A 1 194 ? -5.463 -4.448 17.524 1.00 93.19 194 LEU A N 1
ATOM 1472 C CA . LEU A 1 194 ? -4.039 -4.133 17.490 1.00 93.19 194 LEU A CA 1
ATOM 1473 C C . LEU A 1 194 ? -3.639 -3.556 18.851 1.00 93.19 194 LEU A C 1
ATOM 1475 O O . LEU A 1 194 ? -3.933 -2.405 19.152 1.00 93.19 194 LEU A O 1
ATOM 1479 N N . LYS A 1 195 ? -2.978 -4.368 19.682 1.00 90.44 195 LYS A N 1
ATOM 1480 C CA . LYS A 1 195 ? -2.601 -3.971 21.051 1.00 90.44 195 LYS A CA 1
ATOM 1481 C C . LYS A 1 195 ? -1.251 -3.270 21.144 1.00 90.44 195 LYS A C 1
ATOM 1483 O O . LYS A 1 195 ? -1.050 -2.447 22.025 1.00 90.44 195 LYS A O 1
ATOM 1488 N N . ALA A 1 196 ? -0.302 -3.678 20.310 1.00 91.12 196 ALA A N 1
ATOM 1489 C CA . ALA A 1 196 ? 1.053 -3.150 20.311 1.00 91.12 196 ALA A CA 1
ATOM 1490 C C . ALA A 1 196 ? 1.765 -3.511 19.006 1.00 91.12 196 ALA A C 1
ATOM 1492 O O . ALA A 1 196 ? 1.481 -4.546 18.400 1.00 91.12 196 ALA A O 1
ATOM 1493 N N . VAL A 1 197 ? 2.745 -2.690 18.636 1.00 93.06 197 VAL A N 1
ATOM 1494 C CA . VAL A 1 197 ? 3.732 -2.993 17.596 1.00 93.06 197 VAL A CA 1
ATOM 1495 C C . VAL A 1 197 ? 5.107 -2.912 18.244 1.00 93.06 197 VAL A C 1
ATOM 1497 O O . VAL A 1 197 ? 5.553 -1.829 18.620 1.00 93.06 197 VAL A O 1
ATOM 1500 N N . ASN A 1 198 ? 5.751 -4.066 18.426 1.00 91.38 198 ASN A N 1
ATOM 1501 C CA . ASN A 1 198 ? 7.010 -4.180 19.159 1.00 91.38 198 ASN A CA 1
ATOM 1502 C C . ASN A 1 198 ? 8.138 -4.657 18.246 1.00 91.38 198 ASN A C 1
ATOM 1504 O O . ASN A 1 198 ? 7.965 -5.585 17.458 1.00 91.38 198 ASN A O 1
ATOM 1508 N N . PHE A 1 199 ? 9.310 -4.053 18.421 1.00 90.25 199 PHE A N 1
ATOM 1509 C CA . PHE A 1 199 ? 10.551 -4.477 17.787 1.00 90.25 199 PHE A CA 1
ATOM 1510 C C . PHE A 1 199 ? 11.428 -5.156 18.827 1.00 90.25 199 PHE A C 1
ATOM 1512 O O . PHE A 1 199 ? 11.664 -4.608 19.904 1.00 90.25 199 PHE A O 1
ATOM 1519 N N . PHE A 1 200 ? 11.935 -6.337 18.494 1.00 91.25 200 PHE A N 1
ATOM 1520 C CA . PHE A 1 200 ? 12.811 -7.100 19.372 1.00 91.25 200 PHE A CA 1
ATOM 1521 C C . PHE A 1 200 ? 14.215 -7.124 18.781 1.00 91.25 200 PHE A C 1
ATOM 1523 O O . PHE A 1 200 ? 14.391 -7.433 17.604 1.00 91.25 200 PHE A O 1
ATOM 1530 N N . ALA A 1 201 ? 15.212 -6.789 19.601 1.00 91.38 201 ALA A N 1
ATOM 1531 C CA . ALA A 1 201 ? 16.611 -6.772 19.179 1.00 91.38 201 ALA A CA 1
ATOM 1532 C C . ALA A 1 201 ? 17.137 -8.180 18.852 1.00 91.38 201 ALA A C 1
ATOM 1534 O O . ALA A 1 201 ? 18.032 -8.334 18.024 1.00 91.38 201 ALA A O 1
ATOM 1535 N N . ASP A 1 202 ? 16.571 -9.205 19.492 1.00 94.38 202 ASP A N 1
ATOM 1536 C CA . ASP A 1 202 ? 16.921 -10.601 19.286 1.00 94.38 202 ASP A CA 1
ATOM 1537 C C . ASP A 1 202 ? 15.754 -11.544 19.638 1.00 94.38 202 ASP A C 1
ATOM 1539 O O . ASP A 1 202 ? 14.688 -11.142 20.118 1.00 94.38 202 ASP A O 1
ATOM 1543 N N . ARG A 1 203 ? 15.967 -12.841 19.387 1.00 93.56 203 ARG A N 1
ATOM 1544 C CA . ARG A 1 203 ? 14.996 -13.901 19.685 1.00 93.56 203 ARG A CA 1
ATOM 1545 C C . ARG A 1 203 ? 14.744 -14.062 21.187 1.00 93.56 203 ARG A C 1
ATOM 1547 O O . ARG A 1 203 ? 13.644 -14.458 21.555 1.00 93.56 203 ARG A O 1
ATOM 1554 N N . ALA A 1 204 ? 15.730 -13.796 22.045 1.00 96.19 204 ALA A N 1
ATOM 1555 C CA . ALA A 1 204 ? 15.564 -13.957 23.487 1.00 96.19 204 ALA A CA 1
ATOM 1556 C C . ALA A 1 204 ? 14.577 -12.917 24.036 1.00 96.19 204 ALA A C 1
ATOM 1558 O O . ALA A 1 204 ? 13.671 -13.279 24.785 1.00 96.19 204 ALA A O 1
ATOM 1559 N N . ALA A 1 205 ? 14.684 -11.664 23.588 1.00 95.19 205 ALA A N 1
ATOM 1560 C CA . ALA A 1 205 ? 13.743 -10.599 23.920 1.00 95.19 205 ALA A CA 1
ATOM 1561 C C . ALA A 1 205 ? 12.311 -10.923 23.455 1.00 95.19 205 ALA A C 1
ATOM 1563 O O . ALA A 1 205 ? 11.365 -10.726 24.217 1.00 95.19 205 ALA A O 1
ATOM 1564 N N . LEU A 1 206 ? 12.149 -11.480 22.247 1.00 93.88 206 LEU A N 1
ATOM 1565 C CA . LEU A 1 206 ? 10.844 -11.948 21.763 1.00 93.88 206 LEU A CA 1
ATOM 1566 C C . LEU A 1 206 ? 10.274 -13.066 22.650 1.00 93.88 206 LEU A C 1
ATOM 1568 O O . LEU A 1 206 ? 9.106 -13.012 23.025 1.00 93.88 206 LEU A O 1
ATOM 1572 N N . SER A 1 207 ? 11.086 -14.064 23.011 1.00 94.88 207 SER A N 1
ATOM 1573 C CA . SER A 1 207 ? 10.644 -15.168 23.875 1.00 94.88 207 SER A CA 1
ATOM 1574 C C . SER A 1 207 ? 10.182 -14.685 25.250 1.00 94.88 207 SER A C 1
ATOM 1576 O O . SER A 1 207 ? 9.205 -15.211 25.768 1.00 94.88 207 SER A O 1
ATOM 1578 N N . VAL A 1 208 ? 10.857 -13.685 25.828 1.00 95.19 208 VAL A N 1
ATOM 1579 C CA . VAL A 1 208 ? 10.455 -13.079 27.111 1.00 95.19 208 VAL A CA 1
ATOM 1580 C C . VAL A 1 208 ? 9.118 -12.351 26.991 1.00 95.19 208 VAL A C 1
ATOM 1582 O O . VAL A 1 208 ? 8.332 -12.387 27.926 1.00 95.19 208 VAL A O 1
ATOM 1585 N N . TRP A 1 209 ? 8.846 -11.704 25.858 1.00 93.06 209 TRP A N 1
ATOM 1586 C CA . TRP A 1 209 ? 7.581 -11.001 25.635 1.00 93.06 209 TRP A CA 1
ATOM 1587 C C . TRP A 1 209 ? 6.392 -11.941 25.386 1.00 93.06 209 TRP A C 1
ATOM 1589 O O . TRP A 1 209 ? 5.260 -11.591 25.706 1.00 93.06 209 TRP A O 1
ATOM 1599 N N . LEU A 1 210 ? 6.642 -13.116 24.799 1.00 90.06 210 LEU A N 1
ATOM 1600 C CA . LEU A 1 210 ? 5.616 -14.134 24.542 1.00 90.06 210 LEU A CA 1
ATOM 1601 C C . LEU A 1 210 ? 5.242 -14.970 25.778 1.00 90.06 210 LEU A C 1
ATOM 1603 O O . LEU A 1 210 ? 4.211 -15.641 25.740 1.00 90.06 210 LEU A O 1
ATOM 1607 N N . ALA A 1 211 ? 6.100 -14.990 26.802 1.00 89.06 211 ALA A N 1
ATOM 1608 C CA . ALA A 1 211 ? 5.919 -15.754 28.038 1.00 89.06 211 ALA A CA 1
ATOM 1609 C C . ALA A 1 211 ? 4.963 -15.052 29.013 1.00 89.06 211 ALA A C 1
ATOM 1611 O O . ALA A 1 211 ? 4.165 -15.779 29.648 1.00 89.06 211 ALA A O 1
#

pLDDT: mean 93.59, std 6.01, range [52.12, 98.69]

Secondary structure (DSSP, 8-state):
-PPPPEEEEEEEEEEEEE-SS----HHHHHHHHSS---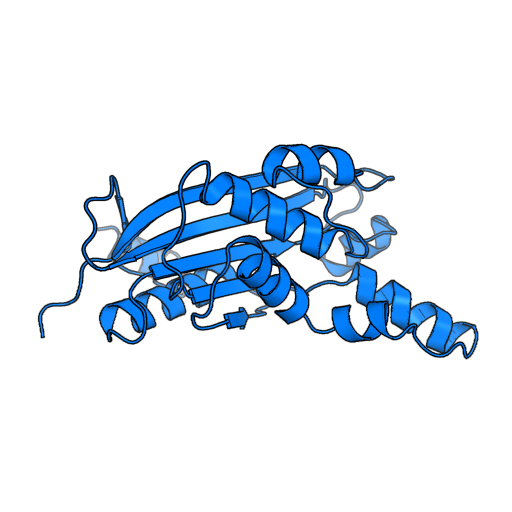S--HHHHHHHHHHHHHHTT----TT-EEEEEESS--HHHHHHHHHHHHHH-PPPPHHHHHTSSTTHHHHHHHHHHT--S-EEEEE-SS-HHHHHHHHHHHHHHTTS-SEEEEEEEE---SSHHHHHHHTTPPTT--EEEEEEEEEEEET---SEE-------SSHHHHHHHH-